Protein AF-A0A151Z048-F1 (afdb_monomer)

Radius of gyration: 27.59 Å; Cα contacts (8 Å, |Δi|>4): 245; chains: 1; bounding box: 56×45×95 Å

Mean predicted aligned error: 12.13 Å

Structure (mmCIF, N/CA/C/O backbone):
data_AF-A0A151Z048-F1
#
_entry.id   AF-A0A151Z048-F1
#
loop_
_atom_site.group_PDB
_atom_site.id
_atom_site.type_symbol
_atom_site.label_atom_id
_atom_site.label_alt_id
_atom_site.label_comp_id
_atom_site.label_asym_id
_atom_site.label_entity_id
_atom_site.label_seq_id
_atom_site.pdbx_PDB_ins_code
_atom_site.Cartn_x
_atom_site.Cartn_y
_atom_site.Cartn_z
_atom_site.occupancy
_atom_site.B_iso_or_equiv
_atom_site.auth_seq_id
_atom_site.auth_comp_id
_atom_site.auth_asym_id
_atom_site.auth_atom_id
_atom_site.pdbx_PDB_model_num
ATOM 1 N N . MET A 1 1 ? 4.323 -23.768 -70.385 1.00 50.50 1 MET A N 1
ATOM 2 C CA . MET A 1 1 ? 5.329 -23.529 -69.324 1.00 50.50 1 MET A CA 1
ATOM 3 C C . MET A 1 1 ? 4.907 -24.297 -68.086 1.00 50.50 1 MET A C 1
ATOM 5 O O . MET A 1 1 ? 3.816 -24.053 -67.580 1.00 50.50 1 MET A O 1
ATOM 9 N N . SER A 1 2 ? 5.707 -25.282 -67.674 1.00 49.75 2 SER A N 1
ATOM 10 C CA . SER A 1 2 ? 5.396 -26.163 -66.543 1.00 49.75 2 SER A CA 1
ATOM 11 C C . SER A 1 2 ? 5.477 -25.404 -65.213 1.00 49.75 2 SER A C 1
ATOM 13 O O . SER A 1 2 ? 6.213 -24.423 -65.089 1.00 49.75 2 SER A O 1
ATOM 15 N N . SER A 1 3 ? 4.735 -25.861 -64.201 1.00 50.25 3 SER A N 1
ATOM 16 C CA . SER A 1 3 ? 4.697 -25.284 -62.844 1.00 50.25 3 SER A CA 1
ATOM 17 C C . SER A 1 3 ? 6.083 -25.117 -62.200 1.00 50.25 3 SER A C 1
ATOM 19 O O . SER A 1 3 ? 6.266 -24.259 -61.341 1.00 50.25 3 SER A O 1
ATOM 21 N N . PHE A 1 4 ? 7.081 -25.865 -62.678 1.00 46.78 4 PHE A N 1
ATOM 22 C CA . PHE A 1 4 ? 8.479 -25.775 -62.260 1.00 46.78 4 PHE A CA 1
ATOM 23 C C . PHE A 1 4 ? 9.154 -24.449 -62.662 1.00 46.78 4 PHE A C 1
ATOM 25 O O . PHE A 1 4 ? 9.897 -23.869 -61.876 1.00 46.78 4 PHE A O 1
ATOM 32 N N . GLN A 1 5 ? 8.840 -23.899 -63.842 1.00 49.88 5 GLN A N 1
ATOM 33 C CA . GLN A 1 5 ? 9.424 -22.630 -64.307 1.00 49.88 5 GLN A CA 1
ATOM 34 C C . GLN A 1 5 ? 8.891 -21.417 -63.526 1.00 49.88 5 GLN A C 1
ATOM 36 O O . GLN A 1 5 ? 9.615 -20.444 -63.330 1.00 49.88 5 GLN A O 1
ATOM 41 N N . LYS A 1 6 ? 7.645 -21.484 -63.033 1.00 46.16 6 LYS A N 1
ATOM 42 C CA . LYS A 1 6 ? 7.047 -20.439 -62.183 1.00 46.16 6 LYS A CA 1
ATOM 43 C C . LYS A 1 6 ? 7.626 -20.450 -60.766 1.00 46.16 6 LYS A C 1
ATOM 45 O O . LYS A 1 6 ? 7.856 -19.384 -60.205 1.00 46.16 6 LYS A O 1
ATOM 50 N N . LEU A 1 7 ? 7.908 -21.636 -60.220 1.00 47.22 7 LEU A N 1
ATOM 51 C CA . LEU A 1 7 ? 8.551 -21.781 -58.912 1.00 47.22 7 LEU A CA 1
ATOM 52 C C . LEU A 1 7 ? 10.007 -21.287 -58.948 1.00 47.22 7 LEU A C 1
ATOM 54 O O . LEU A 1 7 ? 10.421 -20.569 -58.047 1.00 47.22 7 LEU A O 1
ATOM 58 N N . PHE A 1 8 ? 10.745 -21.596 -60.022 1.00 47.12 8 PHE A N 1
ATOM 59 C CA . PHE A 1 8 ? 12.132 -21.156 -60.213 1.00 47.12 8 PHE A CA 1
ATOM 60 C C . PHE A 1 8 ? 12.255 -19.634 -60.406 1.00 47.12 8 PHE A C 1
ATOM 62 O O . PHE A 1 8 ? 13.129 -19.004 -59.821 1.00 47.12 8 PHE A O 1
ATOM 69 N N . ALA A 1 9 ? 11.347 -19.008 -61.164 1.00 49.44 9 ALA A N 1
ATOM 70 C CA . ALA A 1 9 ? 11.327 -17.550 -61.312 1.00 49.44 9 ALA A CA 1
ATOM 71 C C . ALA A 1 9 ? 10.970 -16.827 -59.998 1.00 49.44 9 ALA A C 1
ATOM 73 O O . ALA A 1 9 ? 11.506 -15.755 -59.723 1.00 49.44 9 ALA A O 1
ATOM 74 N N . PHE A 1 10 ? 10.107 -17.422 -59.167 1.00 49.66 10 PHE A N 1
ATOM 75 C CA . PHE A 1 10 ? 9.748 -16.870 -57.860 1.00 49.66 10 PHE A CA 1
ATOM 76 C C . PHE A 1 10 ? 10.884 -17.017 -56.839 1.00 49.66 10 PHE A C 1
ATOM 78 O O . PHE A 1 10 ? 11.170 -16.065 -56.123 1.00 49.66 10 PHE A O 1
ATOM 85 N N . THR A 1 11 ? 11.586 -18.154 -56.795 1.00 48.72 11 THR A N 1
ATOM 86 C CA . THR A 1 11 ? 12.721 -18.353 -55.874 1.00 48.72 11 THR A CA 1
ATOM 87 C C . THR A 1 11 ? 13.953 -17.545 -56.271 1.00 48.72 11 THR A C 1
ATOM 89 O O . THR A 1 11 ? 14.603 -16.973 -55.399 1.00 48.72 11 THR A O 1
ATOM 92 N N . VAL A 1 12 ? 14.246 -17.423 -57.569 1.00 51.66 12 VAL A N 1
ATOM 93 C CA . VAL A 1 12 ? 15.343 -16.573 -58.059 1.00 51.66 12 VAL A CA 1
ATOM 94 C C . VAL A 1 12 ? 14.989 -15.090 -57.904 1.00 51.66 12 VAL A C 1
ATOM 96 O O . VAL A 1 12 ? 15.820 -14.322 -57.432 1.00 51.66 12 VAL A O 1
ATOM 99 N N . GLY A 1 13 ? 13.750 -14.680 -58.200 1.00 49.50 13 GLY A N 1
ATOM 100 C CA . GLY A 1 13 ? 13.287 -13.301 -58.001 1.00 49.50 13 GLY A CA 1
ATOM 101 C C . GLY A 1 13 ? 13.243 -12.880 -56.529 1.00 49.50 13 GLY A C 1
ATOM 102 O O . GLY A 1 13 ? 13.683 -11.782 -56.193 1.00 49.50 13 GLY A O 1
ATOM 103 N N . TRP A 1 14 ? 12.794 -13.770 -55.636 1.00 43.72 14 TRP A N 1
ATOM 104 C CA . TRP A 1 14 ? 12.829 -13.550 -54.188 1.00 43.72 14 TRP A CA 1
ATOM 105 C C . TRP A 1 14 ? 14.265 -13.524 -53.664 1.00 43.72 14 TRP A C 1
ATOM 107 O O . TRP A 1 14 ? 14.597 -12.658 -52.866 1.00 43.72 14 TRP A O 1
ATOM 117 N N . GLY A 1 15 ? 15.141 -14.407 -54.155 1.00 43.62 15 GLY A N 1
ATOM 118 C CA . GLY A 1 15 ? 16.564 -14.417 -53.813 1.00 43.62 15 GLY A CA 1
ATOM 119 C C . GLY A 1 15 ? 17.294 -13.140 -54.239 1.00 43.62 15 GLY A C 1
ATOM 120 O O . GLY A 1 15 ? 18.045 -12.582 -53.447 1.00 43.62 15 GLY A O 1
ATOM 121 N N . VAL A 1 16 ? 17.024 -12.626 -55.443 1.00 54.28 16 VAL A N 1
ATOM 122 C CA . VAL A 1 16 ? 17.613 -11.373 -55.948 1.00 54.28 16 VAL A CA 1
ATOM 123 C C . VAL A 1 16 ? 17.053 -10.156 -55.204 1.00 54.28 16 VAL A C 1
ATOM 125 O O . VAL A 1 16 ? 17.820 -9.267 -54.847 1.00 54.28 16 VAL A O 1
ATOM 128 N N . PHE A 1 17 ? 15.753 -10.124 -54.889 1.00 49.41 17 PHE A N 1
ATOM 129 C CA . PHE A 1 17 ? 15.159 -9.049 -54.085 1.00 49.41 17 PHE A CA 1
ATOM 130 C C . PHE A 1 17 ? 15.689 -9.046 -52.643 1.00 49.41 17 PHE A C 1
ATOM 132 O O . PHE A 1 17 ? 16.018 -7.984 -52.124 1.00 49.41 17 PHE A O 1
ATOM 139 N N . ASN A 1 18 ? 15.855 -10.218 -52.018 1.00 47.78 18 ASN A N 1
ATOM 140 C CA . ASN A 1 18 ? 16.455 -10.332 -50.686 1.00 47.78 18 ASN A CA 1
ATOM 141 C C . ASN A 1 18 ? 17.948 -9.969 -50.700 1.00 47.78 18 ASN A C 1
ATOM 143 O O . ASN A 1 18 ? 18.428 -9.363 -49.751 1.00 47.78 18 ASN A O 1
ATOM 147 N N . TRP A 1 19 ? 18.677 -10.286 -51.776 1.00 49.38 19 TRP A N 1
ATOM 148 C CA . TRP A 1 19 ? 20.088 -9.920 -51.937 1.00 49.38 19 TRP A CA 1
ATOM 149 C C . TRP A 1 19 ? 20.277 -8.410 -52.143 1.00 49.38 19 TRP A C 1
ATOM 151 O O . TRP A 1 19 ? 21.156 -7.815 -51.525 1.00 49.38 19 TRP A O 1
ATOM 161 N N . PHE A 1 20 ? 19.404 -7.762 -52.923 1.00 48.88 20 PHE A N 1
ATOM 162 C CA . PHE A 1 20 ? 19.397 -6.303 -53.069 1.00 48.88 20 PHE A CA 1
ATOM 163 C C . PHE A 1 20 ? 18.905 -5.584 -51.806 1.00 48.88 20 PHE A C 1
ATOM 165 O O . PHE A 1 20 ? 19.488 -4.572 -51.435 1.00 48.88 20 PHE A O 1
ATOM 172 N N . ALA A 1 21 ? 17.882 -6.096 -51.114 1.00 52.41 21 ALA A N 1
ATOM 173 C CA . ALA A 1 21 ? 17.393 -5.511 -49.866 1.00 52.41 21 ALA A CA 1
ATOM 174 C C . ALA A 1 21 ? 18.415 -5.663 -48.729 1.00 52.41 21 ALA A C 1
ATOM 176 O O . ALA A 1 21 ? 18.714 -4.679 -48.061 1.00 52.41 21 ALA A O 1
ATOM 177 N N . ALA A 1 22 ? 19.013 -6.849 -48.557 1.00 51.06 22 ALA A N 1
ATOM 178 C CA . ALA A 1 22 ? 20.075 -7.080 -47.578 1.00 51.06 22 ALA A CA 1
ATOM 179 C C . ALA A 1 22 ? 21.340 -6.276 -47.912 1.00 51.06 22 ALA A C 1
ATOM 181 O O . ALA A 1 22 ? 21.915 -5.657 -47.024 1.00 51.06 22 ALA A O 1
ATOM 182 N N . GLY A 1 23 ? 21.727 -6.207 -49.191 1.00 52.62 23 GLY A N 1
ATOM 183 C CA . GLY A 1 23 ? 22.868 -5.412 -49.644 1.00 52.62 23 GLY A CA 1
ATOM 184 C C . GLY A 1 23 ? 22.663 -3.907 -49.464 1.00 52.62 23 GLY A C 1
ATOM 185 O O . GLY A 1 23 ? 23.582 -3.214 -49.038 1.00 52.62 23 GLY A O 1
ATOM 186 N N . TRP A 1 24 ? 21.459 -3.386 -49.721 1.00 54.50 24 TRP A N 1
ATOM 187 C CA . TRP A 1 24 ? 21.149 -1.968 -49.517 1.00 54.50 24 TRP A CA 1
ATOM 188 C C . TRP A 1 24 ? 21.092 -1.610 -48.024 1.00 54.50 24 TRP A C 1
ATOM 190 O O . TRP A 1 24 ? 21.602 -0.564 -47.630 1.00 54.50 24 TRP A O 1
ATOM 200 N N . MET A 1 25 ? 20.555 -2.495 -47.177 1.00 47.44 25 MET A N 1
ATOM 201 C CA . MET A 1 25 ? 20.505 -2.290 -45.724 1.00 47.44 25 MET A CA 1
ATOM 202 C C . MET A 1 25 ? 21.895 -2.377 -45.077 1.00 47.44 25 MET A C 1
ATOM 204 O O . MET A 1 25 ? 22.231 -1.515 -44.267 1.00 47.44 25 MET A O 1
ATOM 208 N N . ASP A 1 26 ? 22.737 -3.330 -45.491 1.00 52.62 26 ASP A N 1
ATOM 209 C CA . ASP A 1 26 ? 24.137 -3.414 -45.048 1.00 52.62 26 ASP A CA 1
ATOM 210 C C . ASP A 1 26 ? 24.952 -2.200 -45.518 1.00 52.62 26 ASP A C 1
ATOM 212 O O . ASP A 1 26 ? 25.706 -1.625 -44.736 1.00 52.62 26 ASP A O 1
ATOM 216 N N . HIS A 1 27 ? 24.747 -1.736 -46.756 1.00 54.59 27 HIS A N 1
ATOM 217 C CA . HIS A 1 27 ? 25.449 -0.562 -47.282 1.00 54.59 27 HIS A CA 1
ATOM 218 C C . HIS A 1 27 ? 24.985 0.755 -46.632 1.00 54.59 27 HIS A C 1
ATOM 220 O O . HIS A 1 27 ? 25.780 1.681 -46.470 1.00 54.59 27 HIS A O 1
ATOM 226 N N . CYS A 1 28 ? 23.718 0.853 -46.215 1.00 54.06 28 CYS A N 1
ATOM 227 C CA . CYS A 1 28 ? 23.214 1.983 -45.432 1.00 54.06 28 CYS A CA 1
ATOM 228 C C . CYS A 1 28 ? 23.717 1.957 -43.978 1.00 54.06 28 CYS A C 1
ATOM 230 O O . CYS A 1 28 ? 24.069 3.016 -43.460 1.00 54.06 28 CYS A O 1
ATOM 232 N N . CYS A 1 29 ? 23.797 0.783 -43.340 1.00 51.31 29 CYS A N 1
ATOM 233 C CA . CYS A 1 29 ? 24.315 0.640 -41.976 1.00 51.31 29 CYS A CA 1
ATOM 234 C C . CYS A 1 29 ? 25.830 0.866 -41.885 1.00 51.31 29 CYS A C 1
ATOM 236 O O . CYS A 1 29 ? 26.249 1.611 -41.007 1.00 51.31 29 CYS A O 1
ATOM 238 N N . ASP A 1 30 ? 26.653 0.335 -42.794 1.00 58.25 30 ASP A N 1
ATOM 239 C CA . ASP A 1 30 ? 28.105 0.604 -42.779 1.00 58.25 30 ASP A CA 1
ATOM 240 C C . ASP A 1 30 ? 28.415 2.086 -43.043 1.00 58.25 30 ASP A C 1
ATOM 242 O O . ASP A 1 30 ? 29.332 2.655 -42.451 1.00 58.25 30 ASP A O 1
ATOM 246 N N . ARG A 1 31 ? 27.607 2.749 -43.881 1.00 58.41 31 ARG A N 1
ATOM 247 C CA . ARG A 1 31 ? 27.784 4.169 -44.220 1.00 58.41 31 ARG A CA 1
ATOM 248 C C . ARG A 1 31 ? 27.330 5.133 -43.119 1.00 58.41 31 ARG A C 1
ATOM 250 O O . ARG A 1 31 ? 27.812 6.262 -43.093 1.00 58.41 31 ARG A O 1
ATOM 257 N N . PHE A 1 32 ? 26.425 4.711 -42.232 1.00 55.97 32 PHE A N 1
ATOM 258 C CA . PHE A 1 32 ? 25.953 5.520 -41.098 1.00 55.97 32 PHE A CA 1
ATOM 259 C C . PHE A 1 32 ? 26.552 5.110 -39.740 1.00 55.97 32 PHE A C 1
ATOM 261 O O . PHE A 1 32 ? 26.647 5.964 -38.860 1.00 55.97 32 PHE A O 1
ATOM 268 N N . PHE A 1 33 ? 26.953 3.845 -39.555 1.00 54.12 33 PHE A N 1
ATOM 269 C CA . PHE A 1 33 ? 27.282 3.262 -38.245 1.00 54.12 33 PHE A CA 1
ATOM 270 C C . PHE A 1 33 ? 28.629 2.509 -38.156 1.00 54.12 33 PHE A C 1
ATOM 272 O O . PHE A 1 33 ? 28.905 1.897 -37.124 1.00 54.12 33 PHE A O 1
ATOM 279 N N . GLY A 1 34 ? 29.480 2.558 -39.191 1.00 55.47 34 GLY A N 1
ATOM 280 C CA . GLY A 1 34 ? 30.713 1.755 -39.306 1.00 55.47 34 GLY A CA 1
ATOM 281 C C . GLY A 1 34 ? 31.610 1.710 -38.053 1.00 55.47 34 GLY A C 1
ATOM 282 O O . GLY A 1 34 ? 31.844 0.633 -37.512 1.00 55.47 34 GLY A O 1
ATOM 283 N N . GLU A 1 35 ? 32.075 2.857 -37.540 1.00 54.00 35 GLU A N 1
ATOM 284 C CA . GLU A 1 35 ? 32.866 2.932 -36.288 1.00 54.00 35 GLU A CA 1
ATOM 285 C C . GLU A 1 35 ? 32.008 3.067 -35.014 1.00 54.00 35 GLU A C 1
ATOM 287 O O . GLU A 1 35 ? 32.474 2.800 -33.907 1.00 54.00 35 GLU A O 1
ATOM 292 N N . SER A 1 36 ? 30.737 3.456 -35.138 1.00 56.62 36 SER A N 1
ATOM 293 C CA . SER A 1 36 ? 29.830 3.737 -34.014 1.00 56.62 36 SER A CA 1
ATOM 294 C C . SER A 1 36 ? 29.051 2.515 -33.509 1.00 56.62 36 SER A C 1
ATOM 296 O O . SER A 1 36 ? 28.314 2.615 -32.528 1.00 56.62 36 SER A O 1
ATOM 298 N N . ARG A 1 37 ? 29.251 1.338 -34.110 1.00 53.19 37 ARG A N 1
ATOM 299 C CA . ARG A 1 37 ? 28.582 0.077 -33.745 1.00 53.19 37 ARG A CA 1
ATOM 300 C C . ARG A 1 37 ? 28.867 -0.383 -32.305 1.00 53.19 37 ARG A C 1
ATOM 302 O O . ARG A 1 37 ? 27.934 -0.722 -31.582 1.00 53.19 37 ARG A O 1
ATOM 309 N N . TRP A 1 38 ? 30.121 -0.296 -31.853 1.00 53.06 38 TRP A N 1
ATOM 310 C CA . TRP A 1 38 ? 30.520 -0.589 -30.462 1.00 53.06 38 TRP A CA 1
ATOM 311 C C . TRP A 1 38 ? 29.899 0.394 -29.464 1.00 53.06 38 TRP A C 1
ATOM 313 O O . TRP A 1 38 ? 29.415 0.003 -28.403 1.00 53.06 38 TRP A O 1
ATOM 323 N N . ILE A 1 39 ? 29.820 1.669 -29.858 1.00 61.41 39 ILE A N 1
ATOM 324 C CA . ILE A 1 39 ? 29.271 2.748 -29.034 1.00 61.41 39 ILE A CA 1
ATOM 325 C C . ILE A 1 39 ? 27.798 2.465 -28.699 1.00 61.41 39 ILE A C 1
ATOM 327 O O . ILE A 1 39 ? 27.375 2.685 -27.569 1.00 61.41 39 ILE A O 1
ATOM 331 N N . HIS A 1 40 ? 27.005 1.928 -29.631 1.00 64.38 40 HIS A N 1
ATOM 332 C CA . HIS A 1 40 ? 25.588 1.649 -29.378 1.00 64.38 40 HIS A CA 1
ATOM 333 C C . HIS A 1 40 ? 25.346 0.494 -28.398 1.00 64.38 40 HIS A C 1
ATOM 335 O O . HIS A 1 40 ? 24.501 0.626 -27.509 1.00 64.38 40 HIS A O 1
ATOM 341 N N . HIS A 1 41 ? 26.084 -0.611 -28.521 1.00 68.19 41 HIS A N 1
ATOM 342 C CA . HIS A 1 41 ? 25.944 -1.752 -27.617 1.00 68.19 41 HIS A CA 1
ATOM 343 C C . HIS A 1 41 ? 26.382 -1.393 -26.188 1.00 68.19 41 HIS A C 1
ATOM 345 O O . HIS A 1 41 ? 25.634 -1.632 -25.236 1.00 68.19 41 HIS A O 1
ATOM 351 N N . ASP A 1 42 ? 27.522 -0.711 -26.045 1.00 76.62 42 ASP A N 1
ATOM 352 C CA . ASP A 1 42 ? 28.031 -0.259 -24.746 1.00 76.62 42 ASP A CA 1
ATOM 353 C C . ASP A 1 42 ? 27.096 0.770 -24.090 1.00 76.62 42 ASP A C 1
ATOM 355 O O . ASP A 1 42 ? 26.868 0.733 -22.878 1.00 76.62 42 ASP A O 1
ATOM 359 N N . LEU A 1 43 ? 26.469 1.649 -24.883 1.00 79.81 43 LEU A N 1
ATOM 360 C CA . LEU A 1 43 ? 25.463 2.591 -24.386 1.00 79.81 43 LEU A CA 1
ATOM 361 C C . LEU A 1 43 ? 24.182 1.892 -23.914 1.00 79.81 43 LEU A C 1
ATO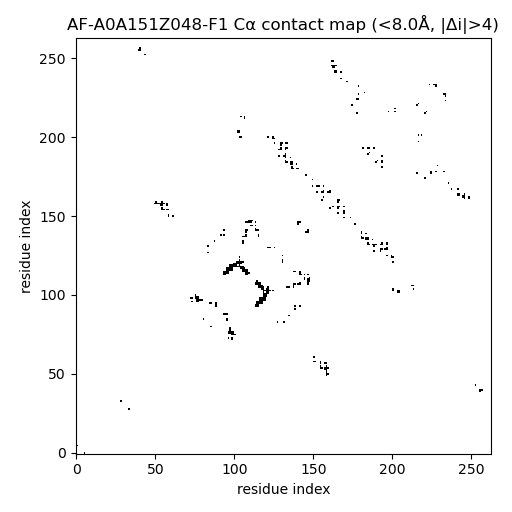M 363 O O . LEU A 1 43 ? 23.671 2.231 -22.845 1.00 79.81 43 LEU A O 1
ATOM 367 N N . VAL A 1 44 ? 23.652 0.922 -24.666 1.00 80.00 44 VAL A N 1
ATOM 368 C CA . VAL A 1 44 ? 22.439 0.181 -24.270 1.00 80.00 44 VAL A CA 1
ATOM 369 C C . VAL A 1 44 ? 22.694 -0.634 -23.002 1.00 80.00 44 VAL A C 1
ATOM 371 O O . VAL A 1 44 ? 21.892 -0.580 -22.062 1.00 80.00 44 VAL A O 1
ATOM 374 N N . GLN A 1 45 ? 23.829 -1.332 -22.933 1.00 79.75 45 GLN A N 1
ATOM 375 C CA . GLN A 1 45 ? 24.244 -2.047 -21.728 1.00 79.75 45 GLN A CA 1
ATOM 376 C C . GLN A 1 45 ? 24.440 -1.091 -20.546 1.00 79.75 45 GLN A C 1
ATOM 378 O O . GLN A 1 45 ? 23.943 -1.359 -19.450 1.00 79.75 45 GLN A O 1
ATOM 383 N N . GLY A 1 46 ? 25.078 0.060 -20.772 1.00 86.69 46 GLY A N 1
ATOM 384 C CA . GLY A 1 46 ? 25.258 1.102 -19.765 1.00 86.69 46 GLY A CA 1
ATOM 385 C C . GLY A 1 46 ? 23.932 1.636 -19.216 1.00 86.69 46 GLY A C 1
ATOM 386 O O . GLY A 1 46 ? 23.758 1.719 -17.998 1.00 86.69 46 GLY A O 1
ATOM 387 N N . ILE A 1 47 ? 22.956 1.925 -20.086 1.00 87.81 47 ILE A N 1
ATOM 388 C CA . ILE A 1 47 ? 21.604 2.350 -19.683 1.00 87.81 47 ILE A CA 1
ATOM 389 C C . ILE A 1 47 ? 20.922 1.254 -18.862 1.00 87.81 47 ILE A C 1
ATOM 391 O O . ILE A 1 47 ? 20.314 1.552 -17.830 1.00 87.81 47 ILE A O 1
ATOM 395 N N . PHE A 1 48 ? 21.024 -0.010 -19.273 1.00 86.56 48 PHE A N 1
ATOM 396 C CA . PHE A 1 48 ? 20.418 -1.123 -18.546 1.00 86.56 48 PHE A CA 1
ATOM 397 C C . PHE A 1 48 ? 21.033 -1.301 -17.149 1.00 86.56 48 PHE A C 1
ATOM 399 O O . PHE A 1 48 ? 20.301 -1.364 -16.159 1.00 86.56 48 PHE A O 1
ATOM 406 N N . ILE A 1 49 ? 22.364 -1.282 -17.037 1.00 89.25 49 ILE A N 1
ATOM 407 C CA . ILE A 1 49 ? 23.075 -1.357 -15.752 1.00 89.25 49 ILE A CA 1
ATOM 408 C C . ILE A 1 49 ? 22.691 -0.174 -14.854 1.00 89.25 49 ILE A C 1
ATOM 410 O O . ILE A 1 49 ? 22.354 -0.372 -13.684 1.00 89.25 49 ILE A O 1
ATOM 414 N N . LEU A 1 50 ? 22.653 1.047 -15.400 1.00 92.31 50 LEU A N 1
ATOM 415 C CA . LEU A 1 50 ? 22.206 2.235 -14.670 1.00 92.31 50 LEU A CA 1
ATOM 416 C C . LEU A 1 50 ? 20.753 2.091 -14.187 1.00 92.31 50 LEU A C 1
ATOM 418 O O . LEU A 1 50 ? 20.444 2.433 -13.045 1.00 92.31 50 LEU A O 1
ATOM 422 N N . SER A 1 51 ? 19.869 1.530 -15.014 1.00 91.81 51 SER A N 1
ATOM 423 C CA . SER A 1 51 ? 18.469 1.248 -14.658 1.00 91.81 51 SER A CA 1
ATOM 424 C C . SER A 1 51 ? 18.372 0.292 -13.470 1.00 91.81 51 SER A C 1
ATOM 426 O O . SER A 1 51 ? 17.622 0.548 -12.524 1.00 91.81 51 SER A O 1
ATOM 428 N N . LEU A 1 52 ? 19.161 -0.789 -13.488 1.00 93.06 52 LEU A N 1
ATOM 429 C CA . LEU A 1 52 ? 19.235 -1.764 -12.399 1.00 93.06 52 LEU A CA 1
ATOM 430 C C . LEU A 1 52 ? 19.825 -1.155 -11.122 1.00 93.06 52 LEU A C 1
ATOM 432 O O . LEU A 1 52 ? 19.338 -1.437 -10.022 1.00 93.06 52 LEU A O 1
ATOM 436 N N . MET A 1 53 ? 20.824 -0.281 -11.248 1.00 95.56 53 MET A N 1
ATOM 437 C CA . MET A 1 53 ? 21.396 0.447 -10.116 1.00 95.56 53 MET A CA 1
ATOM 438 C C . MET A 1 53 ? 20.357 1.382 -9.485 1.00 95.56 53 MET A C 1
ATOM 440 O O . MET A 1 53 ? 20.141 1.332 -8.272 1.00 95.56 53 MET A O 1
ATOM 444 N N . ILE A 1 54 ? 19.644 2.175 -10.295 1.00 94.75 54 ILE A N 1
ATOM 445 C CA . ILE A 1 54 ? 18.560 3.051 -9.826 1.00 94.75 54 ILE A CA 1
ATOM 446 C C . ILE A 1 54 ? 17.454 2.221 -9.168 1.00 94.75 54 ILE A C 1
ATOM 448 O O . ILE A 1 54 ? 17.019 2.558 -8.064 1.00 94.75 54 ILE A O 1
ATOM 452 N N . PHE A 1 55 ? 17.027 1.121 -9.797 1.00 93.81 55 PHE A N 1
ATOM 453 C CA . PHE A 1 55 ? 16.041 0.199 -9.235 1.00 93.81 55 PHE A CA 1
ATOM 454 C C . PHE A 1 55 ? 16.477 -0.308 -7.857 1.00 93.81 55 PHE A C 1
ATOM 456 O O . PHE A 1 55 ? 15.690 -0.270 -6.910 1.00 93.81 55 PHE A O 1
ATOM 463 N N . SER A 1 56 ? 17.734 -0.734 -7.721 1.00 94.19 56 SER A N 1
ATOM 464 C CA . SER A 1 56 ? 18.289 -1.293 -6.484 1.00 94.19 56 SER A CA 1
ATOM 465 C C . SER A 1 56 ? 18.380 -0.248 -5.372 1.00 94.19 56 SER A C 1
ATOM 467 O O . SER A 1 56 ? 17.890 -0.476 -4.263 1.00 94.19 56 SER A O 1
ATOM 469 N N . VAL A 1 57 ? 18.916 0.941 -5.671 1.00 95.69 57 VAL A N 1
ATOM 470 C CA . VAL A 1 57 ? 19.028 2.051 -4.708 1.00 95.69 57 VAL A CA 1
ATOM 471 C C . VAL A 1 57 ? 17.647 2.528 -4.259 1.00 95.69 57 VAL A C 1
ATOM 473 O O . VAL A 1 57 ? 17.409 2.725 -3.061 1.00 95.69 57 VAL A O 1
ATOM 476 N N . ARG A 1 58 ? 16.702 2.686 -5.193 1.00 93.69 58 ARG A N 1
ATOM 477 C CA . ARG A 1 58 ? 15.324 3.094 -4.877 1.00 93.69 58 ARG A CA 1
ATOM 478 C C . ARG A 1 58 ? 14.602 2.029 -4.065 1.00 93.69 58 ARG A C 1
ATOM 480 O O . ARG A 1 58 ? 13.986 2.372 -3.057 1.00 93.69 58 ARG A O 1
ATOM 487 N N . SER A 1 59 ? 14.752 0.762 -4.440 1.00 92.38 59 SER A N 1
ATOM 488 C CA . SER A 1 59 ? 14.223 -0.376 -3.691 1.00 92.38 59 SER A CA 1
ATOM 489 C C . SER A 1 59 ? 14.722 -0.375 -2.253 1.00 92.38 59 SER A C 1
ATOM 491 O O . SER A 1 59 ? 13.903 -0.364 -1.335 1.00 92.38 59 SER A O 1
ATOM 493 N N . ALA A 1 60 ? 16.039 -0.306 -2.045 1.00 94.75 60 ALA A N 1
ATOM 494 C CA . ALA A 1 60 ? 16.637 -0.265 -0.714 1.00 94.75 60 ALA A CA 1
ATOM 495 C C . ALA A 1 60 ? 16.143 0.946 0.090 1.00 94.75 60 ALA A C 1
ATOM 497 O O . ALA A 1 60 ? 15.757 0.808 1.250 1.00 94.75 60 ALA A O 1
ATOM 498 N N . THR A 1 61 ? 16.072 2.122 -0.536 1.00 93.94 61 THR A N 1
ATOM 499 C CA . THR A 1 61 ? 15.595 3.349 0.114 1.00 93.94 61 THR A CA 1
ATOM 500 C C . THR A 1 61 ? 14.146 3.219 0.587 1.00 93.94 61 THR A C 1
ATOM 502 O O . THR A 1 61 ? 13.849 3.583 1.726 1.00 93.94 61 THR A O 1
ATOM 505 N N . ILE A 1 62 ? 13.246 2.682 -0.246 1.00 89.88 62 ILE A N 1
ATOM 506 C CA . ILE A 1 62 ? 11.840 2.454 0.124 1.00 89.88 62 ILE A CA 1
ATOM 507 C C . ILE A 1 62 ? 11.758 1.453 1.282 1.00 89.88 62 ILE A C 1
ATOM 509 O O . ILE A 1 62 ? 11.100 1.738 2.281 1.00 89.88 62 ILE A O 1
ATOM 513 N N . LEU A 1 63 ? 12.470 0.323 1.197 1.00 91.50 63 LEU A N 1
ATOM 514 C CA . LEU A 1 63 ? 12.484 -0.692 2.256 1.00 91.50 63 LEU A CA 1
ATOM 515 C C . LEU A 1 63 ? 12.986 -0.118 3.588 1.00 91.50 63 LEU A C 1
ATOM 517 O O . LEU A 1 63 ? 12.328 -0.273 4.618 1.00 91.50 63 LEU A O 1
ATOM 521 N N . ILE A 1 64 ? 14.123 0.585 3.573 1.00 93.06 64 ILE A N 1
ATOM 522 C CA . ILE A 1 64 ? 14.747 1.156 4.773 1.00 93.06 64 ILE A CA 1
ATOM 523 C C . ILE A 1 64 ? 13.857 2.239 5.383 1.00 93.06 64 ILE A C 1
ATOM 525 O O . ILE A 1 64 ? 13.638 2.227 6.595 1.00 93.06 64 ILE A O 1
ATOM 529 N N . ARG A 1 65 ? 13.325 3.166 4.576 1.00 91.31 65 ARG A N 1
ATOM 530 C CA . ARG A 1 65 ? 12.459 4.248 5.074 1.00 91.31 65 ARG A CA 1
ATOM 531 C C . ARG A 1 65 ? 11.171 3.700 5.678 1.00 91.31 65 ARG A C 1
ATOM 533 O O . ARG A 1 65 ? 10.820 4.089 6.790 1.00 91.31 65 ARG A O 1
ATOM 540 N N . THR A 1 66 ? 10.517 2.762 4.995 1.00 88.12 66 THR A N 1
ATOM 541 C CA . THR A 1 66 ? 9.296 2.119 5.489 1.00 88.12 66 THR A CA 1
ATOM 542 C C . THR A 1 66 ? 9.571 1.339 6.774 1.00 88.12 66 THR A C 1
ATOM 544 O O . THR A 1 66 ? 8.872 1.542 7.764 1.00 88.12 66 THR A O 1
ATOM 547 N N . LYS A 1 67 ? 10.644 0.535 6.823 1.00 90.31 67 LYS A N 1
ATOM 548 C CA . LYS A 1 67 ? 11.031 -0.211 8.032 1.00 90.31 67 LYS A CA 1
ATOM 549 C C . LYS A 1 67 ? 11.347 0.714 9.208 1.00 90.31 67 LYS A C 1
ATOM 551 O O . LYS A 1 67 ? 10.878 0.466 10.312 1.00 90.31 67 LYS A O 1
ATOM 556 N N . ARG A 1 68 ? 12.106 1.794 8.986 1.00 91.75 68 ARG A N 1
ATOM 557 C CA . ARG A 1 68 ? 12.417 2.783 10.033 1.00 91.75 68 ARG A CA 1
ATOM 558 C C . ARG A 1 68 ? 11.151 3.430 10.582 1.00 91.75 68 ARG A C 1
ATOM 560 O O . ARG A 1 68 ? 11.004 3.494 11.797 1.00 91.75 68 ARG A O 1
ATOM 567 N N . LYS A 1 69 ? 10.237 3.857 9.708 1.00 89.44 69 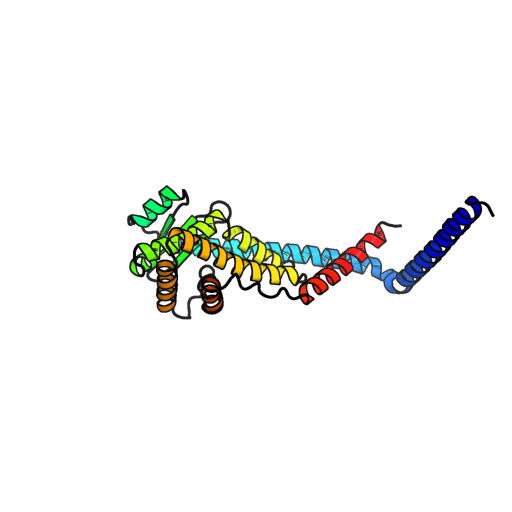LYS A N 1
ATOM 568 C CA . LYS A 1 69 ? 8.983 4.495 10.119 1.00 89.44 69 LYS A CA 1
ATOM 569 C C . LYS A 1 69 ? 8.074 3.542 10.897 1.00 89.44 69 LYS A C 1
ATOM 571 O O . LYS A 1 69 ? 7.559 3.918 11.941 1.00 89.44 69 LYS A O 1
ATOM 576 N N . ILE A 1 70 ? 7.928 2.300 10.436 1.00 89.81 70 ILE A N 1
ATOM 577 C CA . ILE A 1 70 ? 7.154 1.276 11.153 1.00 89.81 70 ILE A CA 1
ATOM 578 C C . ILE A 1 70 ? 7.783 0.996 12.516 1.00 89.81 70 ILE A C 1
ATOM 580 O O . ILE A 1 70 ? 7.085 1.030 13.520 1.00 89.81 70 ILE A O 1
ATOM 584 N N . ASN A 1 71 ? 9.103 0.805 12.580 1.00 91.50 71 ASN A N 1
ATOM 585 C CA . ASN A 1 71 ? 9.791 0.581 13.850 1.00 91.50 71 ASN A CA 1
ATOM 586 C C . ASN A 1 71 ? 9.639 1.769 14.809 1.00 91.50 71 ASN A C 1
ATOM 588 O O . ASN A 1 71 ? 9.564 1.558 16.011 1.00 91.50 71 ASN A O 1
ATOM 592 N N . GLN A 1 72 ? 9.590 3.004 14.303 1.00 92.00 72 GLN A N 1
ATOM 593 C CA . GLN A 1 72 ? 9.302 4.184 15.122 1.00 92.00 72 GLN A CA 1
ATOM 594 C C . GLN A 1 72 ? 7.879 4.156 15.688 1.00 92.00 72 GLN A C 1
ATOM 596 O O . GLN A 1 72 ? 7.711 4.454 16.864 1.00 92.00 72 GLN A O 1
ATOM 601 N N . LEU A 1 73 ? 6.879 3.766 14.892 1.00 91.12 73 LEU A N 1
ATOM 602 C CA . LEU A 1 73 ? 5.492 3.644 15.355 1.00 91.12 73 LEU A CA 1
ATOM 603 C C . LEU A 1 73 ? 5.323 2.495 16.357 1.00 91.12 73 LEU A C 1
ATOM 605 O O . LEU A 1 73 ? 4.667 2.665 17.378 1.00 91.12 73 LEU A O 1
ATOM 609 N N . LEU A 1 74 ? 5.981 1.358 16.121 1.00 91.94 74 LEU A N 1
ATOM 610 C CA . LEU A 1 74 ? 5.928 0.192 17.008 1.00 91.94 74 LEU A CA 1
ATOM 611 C C . LEU A 1 74 ? 6.591 0.424 18.375 1.00 91.94 74 LEU A C 1
ATOM 613 O O . LEU A 1 74 ? 6.318 -0.331 19.300 1.00 91.94 74 LEU A O 1
ATOM 617 N N . LYS A 1 75 ? 7.409 1.473 18.548 1.00 92.69 75 LYS A N 1
ATOM 618 C CA . LYS A 1 75 ? 7.878 1.884 19.888 1.00 92.69 75 LYS A CA 1
ATOM 619 C C . LYS A 1 75 ? 6.729 2.291 20.809 1.00 92.69 75 LYS A C 1
ATOM 621 O O . LYS A 1 75 ? 6.867 2.191 22.020 1.00 92.69 75 LYS A O 1
ATOM 626 N N . TRP A 1 76 ? 5.621 2.737 20.228 1.00 92.88 76 TRP A N 1
ATOM 627 C CA . TRP A 1 76 ? 4.411 3.150 20.928 1.00 92.88 76 TRP A CA 1
ATOM 628 C C . TRP A 1 76 ? 3.329 2.076 20.833 1.00 92.88 76 TRP A C 1
ATOM 630 O O . TRP A 1 76 ? 2.145 2.400 20.840 1.00 92.88 76 TRP A O 1
ATOM 640 N N . GLN A 1 77 ? 3.710 0.803 20.678 1.00 91.81 77 GLN A N 1
ATOM 641 C CA . GLN A 1 77 ? 2.742 -0.288 20.648 1.00 91.81 77 GLN A CA 1
ATOM 642 C C . GLN A 1 77 ? 1.910 -0.271 21.938 1.00 91.81 77 GLN A C 1
ATOM 644 O O . GLN A 1 77 ? 2.445 -0.139 23.038 1.00 91.81 77 GLN A O 1
ATOM 649 N N . SER A 1 78 ? 0.596 -0.373 21.779 1.00 90.00 78 SER A N 1
ATOM 650 C CA . SER A 1 78 ? -0.334 -0.513 22.886 1.00 90.00 78 SER A CA 1
ATOM 651 C C . SER A 1 78 ? -0.612 -1.985 23.155 1.00 90.00 78 SER A C 1
ATOM 653 O O . SER A 1 78 ? -0.811 -2.762 22.219 1.00 90.00 78 SER A O 1
ATOM 655 N N . ASP A 1 79 ? -0.661 -2.340 24.436 1.00 86.81 79 ASP A N 1
ATOM 656 C CA . ASP A 1 79 ? -1.106 -3.653 24.912 1.00 86.81 79 ASP A CA 1
ATOM 657 C C . ASP A 1 79 ? -2.595 -3.644 25.307 1.00 86.81 79 ASP A C 1
ATOM 659 O O . ASP A 1 79 ? -3.104 -4.620 25.857 1.00 86.81 79 ASP A O 1
ATOM 663 N N . ALA A 1 80 ? -3.308 -2.541 25.040 1.00 87.19 80 ALA A N 1
ATOM 664 C CA . ALA A 1 80 ? -4.735 -2.443 25.304 1.00 87.19 80 ALA A CA 1
ATOM 665 C C . ALA A 1 80 ? -5.527 -3.467 24.471 1.00 87.19 80 ALA A C 1
ATOM 667 O O . ALA A 1 80 ? -5.247 -3.714 23.293 1.00 87.19 80 ALA A O 1
ATOM 668 N N . PHE A 1 81 ? -6.529 -4.079 25.105 1.00 87.88 81 PHE A N 1
ATOM 669 C CA . PHE A 1 81 ? -7.369 -5.083 24.470 1.00 87.88 81 PHE A CA 1
ATOM 670 C C . PHE A 1 81 ? -8.536 -4.426 23.734 1.00 87.88 81 PHE A C 1
ATOM 672 O O . PHE A 1 81 ? -9.398 -3.803 24.351 1.00 87.88 81 PHE A O 1
ATOM 679 N N . PHE A 1 82 ? -8.595 -4.637 22.420 1.00 90.31 82 PHE A N 1
ATOM 680 C CA . PHE A 1 82 ? -9.671 -4.142 21.567 1.00 90.31 82 PHE A CA 1
ATOM 681 C C . PHE A 1 82 ? -10.469 -5.323 20.990 1.00 90.31 82 PHE A C 1
ATOM 683 O O . PHE A 1 82 ? -9.936 -6.054 20.143 1.00 90.31 82 PHE A O 1
ATOM 690 N N . PRO A 1 83 ? -11.736 -5.528 21.412 1.00 92.50 83 PRO A N 1
ATOM 691 C CA . PRO A 1 83 ? -12.525 -6.703 21.035 1.00 92.50 83 PRO A CA 1
ATOM 692 C C . PRO A 1 83 ? -12.653 -6.898 19.522 1.00 92.50 83 PRO A C 1
ATOM 694 O O . PRO A 1 83 ? -12.414 -7.999 19.020 1.00 92.50 83 PRO A O 1
ATOM 697 N N . LEU A 1 84 ? -12.951 -5.822 18.785 1.00 92.81 84 LEU A N 1
ATOM 698 C CA . LEU A 1 84 ? -13.139 -5.875 17.334 1.00 92.81 84 LEU A CA 1
ATOM 699 C C . LEU A 1 84 ? -11.847 -6.259 16.599 1.00 92.81 84 LEU A C 1
ATOM 701 O O . LEU A 1 84 ? -11.869 -7.103 15.704 1.00 92.81 84 LEU A O 1
ATOM 705 N N . VAL A 1 85 ? -10.702 -5.699 17.002 1.00 92.50 85 VAL A N 1
ATOM 706 C CA . VAL A 1 85 ? -9.393 -6.039 16.417 1.00 92.50 85 VAL A CA 1
ATOM 707 C C . VAL A 1 85 ? -9.048 -7.500 16.679 1.00 92.50 85 VAL A C 1
ATOM 709 O O . VAL A 1 85 ? -8.630 -8.211 15.766 1.00 92.50 85 VAL A O 1
ATOM 712 N N . HIS A 1 86 ? -9.273 -7.979 17.903 1.00 92.56 86 HIS A N 1
ATOM 713 C CA . HIS A 1 86 ? -9.034 -9.375 18.251 1.00 92.56 86 HIS A CA 1
ATOM 714 C C . HIS A 1 86 ? -9.943 -10.330 17.454 1.00 92.56 86 HIS A C 1
ATOM 716 O O . HIS A 1 86 ? -9.483 -11.350 16.930 1.00 92.56 86 HIS A O 1
ATOM 722 N N . GLN A 1 87 ? -11.224 -9.984 17.295 1.00 94.00 87 GLN A N 1
ATOM 723 C CA . GLN A 1 87 ? -12.168 -10.738 16.467 1.00 94.00 87 GLN A CA 1
ATOM 724 C C . GLN A 1 87 ? -11.722 -10.784 14.998 1.00 94.00 87 GLN A C 1
ATOM 726 O O . GLN A 1 87 ? -11.717 -11.856 14.387 1.00 94.00 87 GLN A O 1
ATOM 731 N N . MET A 1 88 ? -11.304 -9.645 14.441 1.00 93.81 88 MET A N 1
ATOM 732 C CA . MET A 1 88 ? -10.812 -9.535 13.065 1.00 93.81 88 MET A CA 1
ATOM 733 C C . MET A 1 88 ? -9.521 -10.328 12.849 1.00 93.81 88 MET A C 1
ATOM 735 O O . MET A 1 88 ? -9.406 -11.056 11.859 1.00 93.81 88 MET A O 1
ATOM 739 N N . GLN A 1 89 ? -8.580 -10.266 13.792 1.00 94.19 89 GLN A N 1
ATOM 740 C CA . GLN A 1 89 ? -7.350 -11.057 13.759 1.00 94.19 89 GLN A CA 1
ATOM 741 C C . GLN A 1 89 ? -7.656 -12.560 13.733 1.00 94.19 89 GLN A C 1
ATOM 743 O O . GLN A 1 89 ? -7.097 -13.286 12.911 1.00 94.19 89 GLN A O 1
ATOM 748 N N . LYS A 1 90 ? -8.593 -13.029 14.568 1.00 93.94 90 LYS A N 1
ATOM 749 C CA . LYS A 1 90 ? -9.011 -14.439 14.588 1.00 93.94 90 LYS A CA 1
ATOM 750 C C . LYS A 1 90 ? -9.713 -14.854 13.290 1.00 93.94 90 LYS A C 1
ATOM 752 O O . LYS A 1 90 ? -9.422 -15.922 12.761 1.00 93.94 90 LYS A O 1
ATOM 757 N N . LYS A 1 91 ? -10.606 -14.011 12.758 1.00 94.38 91 LYS A N 1
ATOM 758 C CA . LYS A 1 91 ? -11.347 -14.271 11.508 1.00 94.38 91 LYS A CA 1
ATOM 759 C C . LYS A 1 91 ? -10.419 -14.352 10.293 1.00 94.38 91 LYS A C 1
ATOM 761 O O . LYS A 1 91 ? -10.622 -15.180 9.413 1.00 94.38 91 LYS A O 1
ATOM 766 N N . THR A 1 92 ? -9.429 -13.466 10.218 1.00 92.75 92 THR A N 1
ATOM 767 C CA . THR A 1 92 ? -8.607 -13.280 9.011 1.00 92.75 92 THR A CA 1
ATOM 768 C C . THR A 1 92 ? -7.255 -13.980 9.068 1.00 92.75 92 THR A C 1
ATOM 770 O O . THR A 1 92 ? -6.623 -14.142 8.027 1.00 92.75 92 THR A O 1
ATOM 773 N N . SER A 1 93 ? -6.809 -14.399 10.258 1.00 93.88 93 SER A N 1
ATOM 774 C CA . SER A 1 93 ? -5.459 -14.924 10.515 1.00 93.88 93 SER A CA 1
ATOM 775 C C . SER A 1 93 ? -4.324 -13.954 10.138 1.00 93.88 93 SER A C 1
ATOM 777 O O . SER A 1 93 ? -3.174 -14.366 9.986 1.00 93.88 93 SER A O 1
ATOM 779 N N . ILE A 1 94 ? -4.627 -12.659 9.993 1.00 94.00 94 ILE A N 1
ATOM 780 C CA . ILE A 1 94 ? -3.646 -11.595 9.758 1.00 94.00 94 ILE A CA 1
ATOM 781 C C . ILE A 1 94 ? -3.302 -10.953 11.107 1.00 94.00 94 ILE A C 1
ATOM 783 O O . ILE A 1 94 ? -4.222 -10.626 11.854 1.00 94.00 94 ILE A O 1
ATOM 787 N N . PRO A 1 95 ? -2.017 -10.748 11.451 1.00 94.81 95 PRO A N 1
ATOM 788 C CA . PRO A 1 95 ? -1.645 -10.081 12.696 1.00 94.81 95 PRO A CA 1
ATOM 789 C C . PRO A 1 95 ? -2.015 -8.594 12.688 1.00 94.81 95 PRO A C 1
ATOM 791 O O . PRO A 1 95 ? -1.695 -7.883 11.730 1.00 94.81 95 PRO A O 1
ATOM 794 N N . PHE A 1 96 ? -2.594 -8.119 13.790 1.00 94.69 96 PHE A N 1
ATOM 795 C CA . PHE A 1 96 ? -2.856 -6.703 14.029 1.00 94.69 96 PHE A CA 1
ATOM 796 C C . PHE A 1 96 ? -1.899 -6.156 15.088 1.00 94.69 96 PHE A C 1
ATOM 798 O O . PHE A 1 96 ? -1.509 -6.844 16.036 1.00 94.69 96 PHE A O 1
ATOM 805 N N . LYS A 1 97 ? -1.504 -4.898 14.915 1.00 94.88 97 LYS A N 1
ATOM 806 C CA . LYS A 1 97 ? -0.688 -4.141 15.859 1.00 94.88 97 LYS A CA 1
ATOM 807 C C . LYS A 1 97 ? -1.356 -2.807 16.130 1.00 94.88 97 LYS A C 1
ATOM 809 O O . LYS A 1 97 ? -1.629 -2.057 15.197 1.00 94.88 97 LYS A O 1
ATOM 814 N N . VAL A 1 98 ? -1.594 -2.520 17.404 1.00 94.81 98 VAL A N 1
ATOM 815 C CA . VAL A 1 98 ? -2.188 -1.257 17.838 1.00 94.81 98 VAL A CA 1
ATOM 816 C C . VAL A 1 98 ? -1.096 -0.346 18.375 1.00 94.81 98 VAL A C 1
ATOM 818 O O . VAL A 1 98 ? -0.201 -0.813 19.078 1.00 94.81 98 VAL A O 1
ATOM 821 N N . VAL A 1 99 ? -1.140 0.938 18.027 1.00 94.31 99 VAL A N 1
ATOM 822 C CA . VAL A 1 99 ? -0.177 1.942 18.498 1.00 94.31 99 VAL A CA 1
ATOM 823 C C . VAL A 1 99 ? -0.878 3.130 19.145 1.00 94.31 99 VAL A C 1
ATOM 825 O O . VAL A 1 99 ? -1.896 3.612 18.647 1.00 94.31 99 VAL A O 1
ATOM 828 N N . LYS A 1 100 ? -0.291 3.631 20.231 1.00 94.25 100 LYS A N 1
ATOM 829 C CA . LYS A 1 100 ? -0.725 4.834 20.941 1.00 94.25 100 LYS A CA 1
ATOM 830 C C . LYS A 1 100 ? -0.383 6.058 20.103 1.00 94.25 100 LYS A C 1
ATOM 832 O O . LYS A 1 100 ? 0.754 6.531 20.110 1.00 94.25 100 LYS A O 1
ATOM 837 N N . HIS A 1 101 ? -1.342 6.529 19.317 1.00 89.56 101 HIS A N 1
ATOM 838 C CA . HIS A 1 101 ? -1.178 7.719 18.493 1.00 89.56 101 HIS A CA 1
ATOM 839 C C . HIS A 1 101 ? -2.534 8.416 18.300 1.00 89.56 101 HIS A C 1
ATOM 841 O O . HIS A 1 101 ? -3.485 7.741 17.904 1.00 89.56 101 HIS A O 1
ATOM 847 N N . PRO A 1 102 ? -2.628 9.742 18.529 1.00 87.19 102 PRO A N 1
ATOM 848 C CA . PRO A 1 102 ? -3.905 10.463 18.495 1.00 87.19 102 PRO A CA 1
ATOM 849 C C . PRO A 1 102 ? -4.462 10.629 17.077 1.00 87.19 102 PRO A C 1
ATOM 851 O O . PRO A 1 102 ? -5.667 10.673 16.882 1.00 87.19 102 PRO A O 1
ATOM 854 N N . GLN A 1 103 ? -3.598 10.709 16.061 1.00 87.19 103 GLN A N 1
ATOM 855 C CA . GLN A 1 103 ? -4.057 10.787 14.672 1.00 87.19 103 GLN A CA 1
ATOM 856 C C . GLN A 1 103 ? -4.698 9.457 14.230 1.00 87.19 103 GLN A C 1
ATOM 858 O O . GLN A 1 103 ? -4.052 8.411 14.397 1.00 87.19 103 GLN A O 1
ATOM 863 N N . PRO A 1 104 ? -5.894 9.472 13.612 1.00 88.50 104 PRO A N 1
ATOM 864 C CA . PRO A 1 104 ? -6.529 8.270 13.086 1.00 88.50 104 PRO A CA 1
ATOM 865 C C . PRO A 1 104 ? -5.786 7.774 11.842 1.00 88.50 104 PRO A C 1
ATOM 867 O O . PRO A 1 104 ? -5.756 8.430 10.801 1.00 88.50 104 PRO A O 1
ATOM 870 N N . PHE A 1 105 ? -5.159 6.603 11.939 1.00 88.38 105 PHE A N 1
ATOM 871 C CA . PHE A 1 105 ? -4.614 5.902 10.783 1.00 88.38 105 PHE A CA 1
ATOM 872 C C . PHE A 1 105 ? -4.722 4.387 10.958 1.00 88.38 105 PHE A C 1
ATOM 874 O O . PHE A 1 105 ? -4.591 3.840 12.053 1.00 88.38 105 PHE A O 1
ATOM 881 N N . ALA A 1 106 ? -4.924 3.709 9.836 1.00 90.00 106 ALA A N 1
ATOM 882 C CA . ALA A 1 106 ? -4.788 2.273 9.702 1.00 90.00 106 ALA A CA 1
ATOM 883 C C . ALA A 1 106 ? -4.096 2.007 8.365 1.00 90.00 106 ALA A C 1
ATOM 885 O O . ALA A 1 106 ? -4.341 2.735 7.404 1.00 90.00 106 ALA A O 1
ATOM 886 N N . PHE A 1 107 ? -3.180 1.043 8.319 1.00 90.94 107 PHE A N 1
ATOM 887 C CA . PHE A 1 107 ? -2.575 0.621 7.057 1.00 90.94 107 PHE A CA 1
ATOM 888 C C . PHE A 1 107 ? -1.990 -0.793 7.130 1.00 90.94 107 PHE A C 1
ATOM 890 O O . PHE A 1 107 ? -1.395 -1.205 8.134 1.00 90.94 107 PHE A O 1
ATOM 897 N N . ALA A 1 108 ? -2.086 -1.510 6.015 1.00 90.69 108 ALA A N 1
ATOM 898 C CA . ALA A 1 108 ? -1.354 -2.744 5.769 1.00 90.69 108 ALA A CA 1
ATOM 899 C C . ALA A 1 108 ? 0.150 -2.480 5.546 1.00 90.69 108 ALA A C 1
ATOM 901 O O . ALA A 1 108 ? 0.555 -1.646 4.733 1.00 90.69 108 ALA A O 1
ATOM 902 N N . TYR A 1 109 ? 1.009 -3.239 6.227 1.00 91.06 109 TYR A N 1
ATOM 903 C CA . TYR A 1 109 ? 2.462 -3.181 6.077 1.00 91.06 109 TYR A CA 1
ATOM 904 C C . TYR A 1 109 ? 3.098 -4.573 6.044 1.00 91.06 109 TYR A C 1
ATOM 906 O O . TYR A 1 109 ? 2.485 -5.565 6.414 1.00 91.06 109 TYR A O 1
ATOM 914 N N . GLY A 1 110 ? 4.362 -4.646 5.621 1.00 88.06 110 GLY A N 1
ATOM 915 C CA . GLY A 1 110 ? 5.108 -5.902 5.514 1.00 88.06 110 GLY A CA 1
ATOM 916 C C . GLY A 1 110 ? 5.027 -6.518 4.116 1.00 88.06 110 GLY A C 1
ATOM 917 O O . GLY A 1 110 ? 3.972 -6.583 3.497 1.00 88.06 110 GLY A O 1
ATOM 918 N N . TRP A 1 111 ? 6.178 -6.958 3.603 1.00 86.19 111 TRP A N 1
ATOM 919 C CA . TRP A 1 111 ? 6.317 -7.420 2.216 1.00 86.19 111 TRP A CA 1
ATOM 920 C C . TRP A 1 111 ? 5.939 -8.891 2.036 1.00 86.19 111 TRP A C 1
ATOM 922 O O . TRP A 1 111 ? 5.116 -9.227 1.192 1.00 86.19 111 TRP A O 1
ATOM 932 N N . PHE A 1 112 ? 6.530 -9.771 2.845 1.00 88.00 112 PHE A N 1
ATOM 933 C CA . PHE A 1 112 ? 6.312 -11.221 2.753 1.00 88.00 112 PHE A CA 1
ATOM 934 C C . PHE A 1 112 ? 5.305 -11.742 3.778 1.00 88.00 112 PHE A C 1
ATOM 936 O O . PHE A 1 112 ? 4.633 -12.741 3.543 1.00 88.00 112 PHE A O 1
ATOM 943 N N . ARG A 1 113 ? 5.203 -11.057 4.919 1.00 90.69 113 ARG A N 1
ATOM 944 C CA . ARG A 1 113 ? 4.241 -11.338 5.984 1.00 90.69 113 ARG A CA 1
ATOM 945 C C . ARG A 1 113 ? 3.455 -10.059 6.253 1.00 90.69 113 ARG A C 1
ATOM 947 O O . ARG A 1 113 ? 3.915 -9.257 7.065 1.00 90.69 113 ARG A O 1
ATOM 954 N N . PRO A 1 114 ? 2.369 -9.815 5.502 1.00 91.38 114 PRO A N 1
ATOM 955 C CA . PRO A 1 114 ? 1.581 -8.608 5.665 1.00 91.38 114 PRO A CA 1
ATOM 956 C C . PRO A 1 114 ? 0.880 -8.609 7.031 1.00 91.38 114 PRO A C 1
ATOM 958 O O . PRO A 1 114 ? 0.409 -9.645 7.502 1.00 91.38 114 PRO A O 1
ATOM 961 N N . GLN A 1 115 ? 0.852 -7.446 7.665 1.00 94.38 115 GLN A N 1
ATOM 962 C CA . GLN A 1 115 ? 0.281 -7.168 8.980 1.00 94.38 115 GLN A CA 1
ATOM 963 C C . GLN A 1 115 ? -0.462 -5.834 8.913 1.00 94.38 115 GLN A C 1
ATOM 965 O O . GLN A 1 115 ? -0.184 -5.018 8.034 1.00 94.38 115 GLN A O 1
ATOM 970 N N . ILE A 1 116 ? -1.376 -5.596 9.847 1.00 94.81 116 ILE A N 1
ATOM 971 C CA . ILE A 1 116 ? -2.154 -4.355 9.897 1.00 94.81 116 ILE A CA 1
ATOM 972 C C . ILE A 1 116 ? -1.726 -3.557 11.123 1.00 94.81 116 ILE A C 1
ATOM 974 O O . ILE A 1 116 ? -1.698 -4.087 12.234 1.00 94.81 116 ILE A O 1
ATOM 978 N N . LEU A 1 117 ? -1.374 -2.289 10.918 1.00 94.12 117 LEU A N 1
ATOM 979 C CA . LEU A 1 117 ? -1.121 -1.330 11.990 1.00 94.12 117 LEU A CA 1
ATOM 980 C C . LEU A 1 117 ? -2.340 -0.415 12.123 1.00 94.12 117 LEU A C 1
ATOM 982 O O . LEU A 1 117 ? -2.791 0.127 11.117 1.00 94.12 117 LEU A O 1
ATOM 986 N N . VAL A 1 118 ? -2.842 -0.218 13.339 1.00 93.50 118 VAL A N 1
ATOM 987 C CA . VAL A 1 118 ? -3.990 0.655 13.637 1.00 93.50 118 VAL A CA 1
ATOM 988 C C . VAL A 1 118 ? -3.627 1.573 14.802 1.00 93.50 118 VAL A C 1
ATOM 990 O O . VAL A 1 118 ? -3.006 1.120 15.764 1.00 93.50 118 VAL A O 1
ATOM 993 N N . SER A 1 119 ? -3.973 2.856 14.733 1.00 93.38 119 SER A N 1
ATOM 994 C CA . SER A 1 119 ? -3.807 3.767 15.870 1.00 93.38 119 SER A CA 1
ATOM 995 C C . SER A 1 119 ? -4.991 3.712 16.835 1.00 93.38 119 SER A C 1
ATOM 997 O O . SER A 1 119 ? -6.120 3.446 16.429 1.00 93.38 119 SER A O 1
ATOM 999 N N . GLU A 1 120 ? -4.751 4.006 18.112 1.00 92.75 120 GLU A N 1
ATOM 1000 C CA . GLU A 1 120 ? -5.833 4.205 19.091 1.00 92.75 120 GLU A CA 1
ATOM 1001 C C . GLU A 1 120 ? -6.765 5.351 18.675 1.00 92.75 120 GLU A C 1
ATOM 1003 O O . GLU A 1 120 ? -7.979 5.181 18.724 1.00 92.75 120 GLU A O 1
ATOM 1008 N N . GLY A 1 121 ? -6.224 6.444 18.120 1.00 90.69 121 GLY A N 1
ATOM 1009 C CA . GLY A 1 121 ? -7.035 7.542 17.588 1.00 90.69 121 GLY A CA 1
ATOM 1010 C C . GLY A 1 121 ? -8.010 7.112 16.486 1.00 90.69 121 GLY A C 1
ATOM 1011 O O . GLY A 1 121 ? -9.098 7.663 16.382 1.00 90.69 121 GLY A O 1
ATOM 1012 N N . MET A 1 122 ? -7.683 6.080 15.694 1.00 91.56 122 MET A N 1
ATOM 1013 C CA . MET A 1 122 ? -8.627 5.513 14.718 1.00 91.56 122 MET A CA 1
ATOM 1014 C C . MET A 1 122 ? -9.807 4.819 15.409 1.00 91.56 122 MET A C 1
ATOM 1016 O O . MET A 1 122 ? -10.929 4.873 14.914 1.00 91.56 122 MET A O 1
ATOM 1020 N N . MET A 1 123 ? -9.562 4.160 16.542 1.00 91.38 123 MET A N 1
ATOM 1021 C CA . MET A 1 123 ? -10.605 3.466 17.302 1.00 91.38 123 MET A CA 1
ATOM 1022 C C . MET A 1 123 ? -11.480 4.427 18.101 1.00 91.38 123 MET A C 1
ATOM 1024 O O . MET A 1 123 ? -12.654 4.149 18.304 1.00 91.38 123 MET A O 1
ATOM 1028 N N . GLU A 1 124 ? -10.916 5.551 18.536 1.00 91.62 124 GLU A N 1
ATOM 1029 C CA . GLU A 1 124 ? -11.655 6.620 19.209 1.00 91.62 124 GLU A CA 1
ATOM 1030 C C . GLU A 1 124 ? -12.501 7.438 18.221 1.00 91.62 124 GLU A C 1
ATOM 1032 O O . GLU A 1 124 ? -13.598 7.880 18.559 1.00 91.62 124 GLU A O 1
ATOM 1037 N N . ALA A 1 125 ? -12.015 7.624 16.989 1.00 90.75 125 ALA A N 1
ATOM 1038 C CA . ALA A 1 125 ? -12.687 8.424 15.968 1.00 90.75 125 ALA A CA 1
ATOM 1039 C C . ALA A 1 125 ? -13.882 7.725 15.298 1.00 90.75 125 ALA A C 1
ATOM 1041 O O . ALA A 1 125 ? -14.789 8.403 14.806 1.00 90.75 125 ALA A O 1
ATOM 1042 N N . LEU A 1 126 ? -13.867 6.392 15.223 1.00 93.56 126 LEU A N 1
ATOM 1043 C CA . LEU A 1 126 ? -14.822 5.608 14.442 1.00 93.56 126 LEU A CA 1
ATOM 1044 C C . LEU A 1 126 ? -15.718 4.740 15.326 1.00 93.56 126 LEU A C 1
ATOM 1046 O O . LEU A 1 126 ? -15.267 4.115 16.282 1.00 93.56 126 LEU A O 1
ATOM 1050 N N . HIS A 1 127 ? -16.991 4.632 14.951 1.00 94.69 127 HIS A N 1
ATOM 1051 C CA . HIS A 1 127 ? -17.891 3.641 15.540 1.00 94.69 127 HIS A CA 1
ATOM 1052 C C . HIS A 1 127 ? -17.517 2.221 15.095 1.00 94.69 127 HIS A C 1
ATOM 1054 O O . HIS A 1 127 ? -16.804 2.025 14.113 1.00 94.69 127 HIS A O 1
ATOM 1060 N N . GLU A 1 128 ? -18.032 1.202 15.784 1.00 94.62 128 GLU A N 1
ATOM 1061 C CA . GLU A 1 128 ? -17.644 -0.193 15.542 1.00 94.62 128 GLU A CA 1
ATOM 1062 C C . GLU A 1 128 ? -17.865 -0.648 14.085 1.00 94.62 128 GLU A C 1
ATOM 1064 O O . GLU A 1 128 ? -16.987 -1.276 13.494 1.00 94.62 128 GLU A O 1
ATOM 1069 N N . GLU A 1 129 ? -18.993 -0.288 13.463 1.00 95.19 129 GLU A N 1
ATOM 1070 C CA . GLU A 1 129 ? -19.276 -0.634 12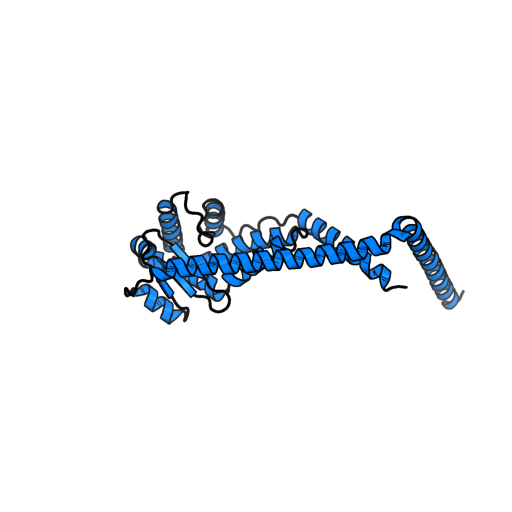.059 1.00 95.19 129 GLU A CA 1
ATOM 1071 C C . GLU A 1 129 ? -18.341 0.077 11.068 1.00 95.19 129 GLU A C 1
ATOM 1073 O O . GLU A 1 129 ? -17.902 -0.517 10.081 1.00 95.19 129 GLU A O 1
ATOM 1078 N N . GLU A 1 130 ? -18.015 1.340 11.346 1.00 95.00 130 GLU A N 1
ATOM 1079 C CA . GLU A 1 130 ? -17.094 2.163 10.556 1.00 95.00 130 GLU A CA 1
ATOM 1080 C C . GLU A 1 130 ? -15.668 1.611 10.649 1.00 95.00 130 GLU A C 1
ATOM 1082 O O . GLU A 1 130 ? -15.011 1.387 9.629 1.00 95.00 130 GLU A O 1
ATOM 1087 N N . LEU A 1 131 ? -15.215 1.314 11.871 1.00 95.38 131 LEU A N 1
ATOM 1088 C CA . LEU A 1 131 ? -13.916 0.707 12.125 1.00 95.38 131 LEU A CA 1
ATOM 1089 C C . LEU A 1 131 ? -13.824 -0.648 11.424 1.00 95.38 131 LEU A C 1
ATOM 1091 O O . LEU A 1 131 ? -12.851 -0.908 10.722 1.00 95.38 131 LEU A O 1
ATOM 1095 N N . LYS A 1 132 ? -14.853 -1.495 11.536 1.00 96.06 132 LYS A N 1
ATOM 1096 C CA . LYS A 1 132 ? -14.898 -2.789 10.848 1.00 96.06 132 LYS A CA 1
ATOM 1097 C C . LYS A 1 132 ? -14.761 -2.639 9.330 1.00 96.06 132 LYS A C 1
ATOM 1099 O O . LYS A 1 132 ? -14.006 -3.403 8.731 1.00 96.06 132 LYS A O 1
ATOM 1104 N N . ALA A 1 133 ? -15.428 -1.657 8.720 1.00 95.00 133 ALA A N 1
ATOM 1105 C CA . ALA A 1 133 ? -15.314 -1.395 7.286 1.00 95.00 133 ALA A CA 1
ATOM 1106 C C . ALA A 1 133 ? -13.881 -1.002 6.879 1.00 95.00 133 ALA A C 1
ATOM 1108 O O . ALA A 1 133 ? -13.353 -1.538 5.903 1.00 95.00 133 ALA A O 1
ATOM 1109 N N . VAL A 1 134 ? -13.224 -0.134 7.657 1.00 94.88 134 VAL A N 1
ATOM 1110 C CA . VAL A 1 134 ? -11.814 0.241 7.442 1.00 94.88 134 VAL A CA 1
ATOM 1111 C C . VAL A 1 134 ? -10.883 -0.959 7.636 1.00 94.88 134 VAL A C 1
ATOM 1113 O O . VAL A 1 134 ? -9.976 -1.175 6.836 1.00 94.88 134 VAL A O 1
ATOM 1116 N N . LEU A 1 135 ? -11.112 -1.797 8.649 1.00 95.25 135 LEU A N 1
ATOM 1117 C CA . LEU A 1 135 ? -10.288 -2.987 8.864 1.00 95.25 135 LEU A CA 1
ATOM 1118 C C . LEU A 1 135 ? -10.472 -4.030 7.751 1.00 95.25 135 LEU A C 1
ATOM 1120 O O . LEU A 1 135 ? -9.485 -4.627 7.335 1.00 95.25 135 LEU A O 1
ATOM 1124 N N . GLU A 1 136 ? -11.686 -4.248 7.232 1.00 95.31 136 GLU A N 1
ATOM 1125 C CA . GLU A 1 136 ? -11.908 -5.126 6.068 1.00 95.31 136 GLU A CA 1
ATOM 1126 C C . GLU A 1 136 ? -11.230 -4.569 4.798 1.00 95.31 136 GLU A C 1
ATOM 1128 O O . GLU A 1 136 ? -10.679 -5.340 4.006 1.00 95.31 136 GLU A O 1
ATOM 1133 N N . HIS A 1 137 ? -11.186 -3.240 4.631 1.00 95.25 137 HI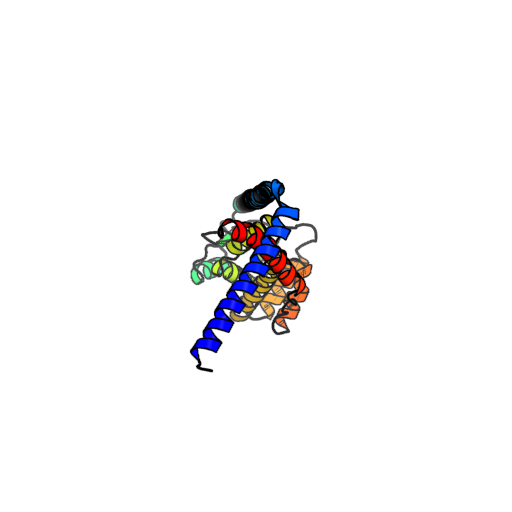S A N 1
ATOM 1134 C CA . HIS A 1 137 ? -10.411 -2.585 3.570 1.00 95.25 137 HIS A CA 1
ATOM 1135 C C . HIS A 1 137 ? -8.906 -2.898 3.701 1.00 95.25 137 HIS A C 1
ATOM 1137 O O . HIS A 1 137 ? -8.281 -3.379 2.754 1.00 95.25 137 HIS A O 1
ATOM 1143 N N . GLU A 1 138 ? -8.320 -2.736 4.890 1.00 94.06 138 GLU A N 1
ATOM 1144 C CA . GLU A 1 138 ? -6.899 -3.048 5.116 1.00 94.06 138 GLU A CA 1
ATOM 1145 C C . GLU A 1 138 ? -6.585 -4.551 5.010 1.00 94.06 138 GLU A C 1
ATOM 1147 O O . GLU A 1 138 ? -5.539 -4.957 4.491 1.00 94.06 138 GLU A O 1
ATOM 1152 N N . VAL A 1 139 ? -7.515 -5.410 5.434 1.00 95.50 139 VAL A N 1
ATOM 1153 C CA . VAL A 1 139 ? -7.427 -6.868 5.263 1.00 95.50 139 VAL A CA 1
ATOM 1154 C C . VAL A 1 139 ? -7.336 -7.241 3.789 1.00 95.50 139 VAL A C 1
ATOM 1156 O O . VAL A 1 139 ? -6.561 -8.140 3.438 1.00 95.50 139 VAL A O 1
ATOM 1159 N N . TYR A 1 140 ? -8.080 -6.559 2.916 1.00 95.00 140 TYR A N 1
ATOM 1160 C CA . TYR A 1 140 ? -7.973 -6.772 1.478 1.00 95.00 140 TYR A CA 1
ATOM 1161 C C . TYR A 1 140 ? -6.552 -6.480 0.975 1.00 95.00 140 TYR A C 1
ATOM 1163 O O . TYR A 1 140 ? -5.974 -7.314 0.273 1.00 95.00 140 TYR A O 1
ATOM 1171 N N . HIS A 1 141 ? -5.933 -5.376 1.408 1.00 93.88 141 HIS A N 1
ATOM 1172 C CA . HIS A 1 141 ? -4.549 -5.054 1.041 1.00 93.88 141 HIS A CA 1
ATOM 1173 C C . HIS A 1 141 ? -3.540 -6.108 1.500 1.00 93.88 141 HIS A C 1
ATOM 1175 O O . HIS A 1 141 ? -2.622 -6.470 0.752 1.00 93.88 141 HIS A O 1
ATOM 1181 N N . CYS A 1 142 ? -3.724 -6.656 2.702 1.00 94.06 142 CYS A N 1
ATOM 1182 C CA . CYS A 1 142 ? -2.903 -7.761 3.186 1.00 94.06 142 CYS A CA 1
ATOM 1183 C C . CYS A 1 142 ? -3.080 -9.027 2.337 1.00 94.06 142 CYS A C 1
ATOM 1185 O O . CYS A 1 142 ? -2.082 -9.619 1.917 1.00 94.06 142 CYS A O 1
ATOM 1187 N N . LYS A 1 143 ? -4.325 -9.427 2.039 1.00 94.25 143 LYS A N 1
ATOM 1188 C CA . LYS A 1 143 ? -4.624 -10.618 1.220 1.00 94.25 143 LYS A CA 1
ATOM 1189 C C . LYS A 1 143 ? -4.053 -10.497 -0.193 1.00 94.25 143 LYS A C 1
ATOM 1191 O O . LYS A 1 143 ? -3.453 -11.446 -0.694 1.00 94.25 143 LYS A O 1
ATOM 1196 N N . GLN A 1 144 ? -4.152 -9.312 -0.793 1.00 92.62 144 GLN A N 1
ATOM 1197 C CA . GLN A 1 144 ? -3.634 -9.044 -2.134 1.00 92.62 144 GLN A CA 1
ATOM 1198 C C . GLN A 1 144 ? -2.122 -8.792 -2.180 1.00 92.62 144 GLN A C 1
ATOM 1200 O O . GLN A 1 144 ? -1.563 -8.697 -3.278 1.00 92.62 144 GLN A O 1
ATOM 1205 N N . ARG A 1 145 ? -1.449 -8.734 -1.020 1.00 91.75 145 ARG A N 1
ATOM 1206 C CA . ARG A 1 145 ? -0.016 -8.414 -0.876 1.00 91.75 145 ARG A CA 1
ATOM 1207 C C . ARG A 1 145 ? 0.353 -7.094 -1.547 1.00 91.75 145 ARG A C 1
ATOM 1209 O O . ARG A 1 145 ? 1.414 -6.957 -2.163 1.00 91.75 145 ARG A O 1
ATOM 1216 N N . ASP A 1 146 ? -0.525 -6.112 -1.407 1.00 89.38 146 ASP A N 1
ATOM 1217 C CA . ASP A 1 146 ? -0.357 -4.806 -2.027 1.00 89.38 146 ASP A CA 1
ATOM 1218 C C . ASP A 1 146 ? 0.922 -4.071 -1.607 1.00 89.38 146 ASP A C 1
ATOM 1220 O O . ASP A 1 146 ? 1.568 -3.509 -2.493 1.00 89.38 146 ASP A O 1
ATOM 1224 N N . PRO A 1 147 ? 1.395 -4.127 -0.342 1.00 87.88 147 PRO A N 1
ATOM 1225 C CA . PRO A 1 147 ? 2.670 -3.509 0.028 1.00 87.88 147 PRO A CA 1
ATOM 1226 C C . PRO A 1 147 ? 3.859 -3.980 -0.827 1.00 87.88 147 PRO A C 1
ATOM 1228 O O . PRO A 1 147 ? 4.729 -3.179 -1.180 1.00 87.88 147 PRO A O 1
ATOM 1231 N N . LEU A 1 148 ? 3.887 -5.264 -1.208 1.00 91.25 148 LEU A N 1
ATOM 1232 C CA . LEU A 1 148 ? 4.931 -5.826 -2.067 1.00 91.25 148 LEU A CA 1
ATOM 1233 C C . LEU A 1 148 ? 4.784 -5.358 -3.518 1.00 91.25 148 LEU A C 1
ATOM 1235 O O . LEU A 1 148 ? 5.769 -4.944 -4.131 1.00 91.25 148 LEU A O 1
ATOM 1239 N N . LYS A 1 149 ? 3.562 -5.388 -4.056 1.00 90.56 149 LYS A N 1
ATOM 1240 C CA . LYS A 1 149 ? 3.278 -4.959 -5.433 1.00 90.56 149 LYS A CA 1
ATOM 1241 C C . LYS A 1 149 ? 3.544 -3.466 -5.628 1.00 90.56 149 LYS A C 1
ATOM 1243 O O . LYS A 1 149 ? 4.183 -3.092 -6.606 1.00 90.56 149 LYS A O 1
ATOM 1248 N N . ILE A 1 150 ? 3.155 -2.628 -4.665 1.00 88.38 150 ILE A N 1
ATOM 1249 C CA . ILE A 1 150 ? 3.429 -1.183 -4.663 1.00 88.38 150 ILE A CA 1
ATOM 1250 C C . ILE A 1 150 ? 4.935 -0.918 -4.597 1.00 88.38 150 ILE A C 1
ATOM 1252 O O . ILE A 1 150 ? 5.437 -0.057 -5.318 1.00 88.38 150 ILE A O 1
ATOM 1256 N N . TRP A 1 151 ? 5.672 -1.646 -3.747 1.00 90.06 151 TRP A N 1
ATOM 1257 C CA . TRP A 1 151 ? 7.132 -1.538 -3.701 1.00 90.06 151 TRP A CA 1
ATOM 1258 C C . TRP A 1 151 ? 7.748 -1.847 -5.068 1.00 90.06 151 TRP A C 1
ATOM 1260 O O . TRP A 1 151 ? 8.518 -1.034 -5.579 1.00 90.06 151 TRP A O 1
ATOM 1270 N N . PHE A 1 152 ? 7.350 -2.958 -5.692 1.00 91.25 152 PHE A N 1
ATOM 1271 C CA . PHE A 1 152 ? 7.854 -3.343 -7.006 1.00 91.25 152 PHE A CA 1
ATOM 1272 C C . PHE A 1 152 ? 7.495 -2.309 -8.079 1.00 91.25 152 PHE A C 1
ATOM 1274 O O . PHE A 1 152 ? 8.380 -1.852 -8.796 1.00 91.25 152 PHE A O 1
ATOM 1281 N N . ALA A 1 153 ? 6.234 -1.874 -8.146 1.00 89.19 153 ALA A N 1
ATOM 1282 C CA . ALA A 1 153 ? 5.767 -0.893 -9.123 1.00 89.19 153 ALA A CA 1
ATOM 1283 C C . ALA A 1 153 ? 6.500 0.454 -8.996 1.00 89.19 153 ALA A C 1
ATOM 1285 O O . ALA A 1 153 ? 6.928 1.024 -10.003 1.00 89.19 153 ALA A O 1
ATOM 1286 N N . LYS A 1 154 ? 6.722 0.939 -7.765 1.00 89.00 154 LYS A N 1
ATOM 1287 C CA . LYS A 1 154 ? 7.466 2.183 -7.503 1.00 89.00 154 LYS A CA 1
ATOM 1288 C C . LYS A 1 154 ? 8.948 2.056 -7.845 1.00 89.00 154 LYS A C 1
ATOM 1290 O O . LYS A 1 154 ? 9.511 2.978 -8.437 1.00 89.00 154 LYS A O 1
ATOM 1295 N N . SER A 1 155 ? 9.578 0.934 -7.500 1.00 90.88 155 SER A N 1
ATOM 1296 C CA . SER A 1 155 ? 10.975 0.670 -7.852 1.00 90.88 155 SER A CA 1
ATOM 1297 C C . SER A 1 155 ? 11.162 0.524 -9.361 1.00 90.88 155 SER A C 1
ATOM 1299 O O . SER A 1 155 ? 12.067 1.140 -9.923 1.00 90.88 155 SER A O 1
ATOM 1301 N N . ALA A 1 156 ? 10.275 -0.217 -10.029 1.00 89.88 156 ALA A N 1
ATOM 1302 C CA . ALA A 1 156 ? 10.289 -0.416 -11.474 1.00 89.88 156 ALA A CA 1
ATOM 1303 C C . ALA A 1 156 ? 10.068 0.905 -12.216 1.00 89.88 156 ALA A C 1
ATOM 1305 O O . ALA A 1 156 ? 10.856 1.246 -13.090 1.00 89.88 156 ALA A O 1
ATOM 1306 N N . SER A 1 157 ? 9.081 1.706 -11.802 1.00 90.50 157 SER A N 1
ATOM 1307 C CA . SER A 1 157 ? 8.827 3.029 -12.393 1.00 90.50 157 SER A CA 1
ATOM 1308 C C . SER A 1 157 ? 10.022 3.977 -12.279 1.00 90.50 157 SER A C 1
ATOM 1310 O O . SER A 1 157 ? 10.164 4.885 -13.094 1.00 90.50 157 SER A O 1
ATOM 1312 N N . ALA A 1 158 ? 10.868 3.800 -11.260 1.00 90.50 158 ALA A N 1
ATOM 1313 C CA . ALA A 1 158 ? 12.066 4.606 -11.081 1.00 90.50 158 ALA A CA 1
ATOM 1314 C C . ALA A 1 158 ? 13.263 4.089 -11.892 1.00 90.50 158 ALA A C 1
ATOM 1316 O O . ALA A 1 158 ? 13.962 4.896 -12.494 1.00 90.50 158 ALA A O 1
ATOM 1317 N N . GLY A 1 159 ? 13.507 2.774 -11.894 1.00 89.31 159 GLY A N 1
ATOM 1318 C CA . GLY A 1 159 ? 14.618 2.172 -12.640 1.00 89.31 159 GLY A CA 1
ATOM 1319 C C . GLY A 1 159 ? 14.405 2.215 -14.151 1.00 89.31 159 GLY A C 1
ATOM 1320 O O . GLY A 1 159 ? 15.314 2.547 -14.900 1.00 89.31 159 GLY A O 1
ATOM 1321 N N . PHE A 1 160 ? 13.175 1.967 -14.591 1.00 90.38 160 PHE A N 1
ATOM 1322 C CA . PHE A 1 160 ? 12.782 1.867 -15.994 1.00 90.38 160 PHE A CA 1
ATOM 1323 C C . PHE A 1 160 ? 12.028 3.119 -16.463 1.00 90.38 160 PHE A C 1
ATOM 1325 O O . PHE A 1 160 ? 10.997 3.043 -17.130 1.00 90.38 160 PHE A O 1
ATOM 1332 N N . PHE A 1 161 ? 12.528 4.297 -16.085 1.00 86.00 161 PHE A N 1
ATOM 1333 C CA . PHE A 1 161 ? 11.864 5.587 -16.310 1.00 86.00 161 PHE A CA 1
ATOM 1334 C C . PHE A 1 161 ? 11.619 5.922 -17.795 1.00 86.00 161 PHE A C 1
ATOM 1336 O O . PHE A 1 161 ? 10.724 6.708 -18.102 1.00 86.00 161 PHE A O 1
ATOM 1343 N N . TYR A 1 162 ? 12.393 5.326 -18.707 1.00 85.06 162 TYR A N 1
ATOM 1344 C CA . TYR A 1 162 ? 12.266 5.471 -20.162 1.00 85.06 162 TYR A CA 1
ATOM 1345 C C . TYR A 1 162 ? 11.139 4.622 -20.765 1.00 85.06 162 TYR A C 1
ATOM 1347 O O . TYR A 1 162 ? 10.797 4.813 -21.927 1.00 85.06 162 TYR A O 1
ATOM 1355 N N . PHE A 1 163 ? 10.514 3.729 -19.990 1.00 87.75 163 PHE A N 1
ATOM 1356 C CA . PHE A 1 163 ? 9.276 3.060 -20.376 1.00 87.75 163 PHE A CA 1
ATOM 1357 C C . PHE A 1 163 ? 8.074 3.791 -19.752 1.00 87.75 163 PHE A C 1
ATOM 1359 O O . PHE A 1 163 ? 7.669 3.467 -18.629 1.00 87.75 163 PHE A O 1
ATOM 1366 N N . PRO A 1 164 ? 7.457 4.765 -20.454 1.00 84.62 164 PRO A N 1
ATOM 1367 C CA . PRO A 1 164 ? 6.350 5.554 -19.903 1.00 84.62 164 PRO A CA 1
ATOM 1368 C C . PRO A 1 164 ? 5.161 4.682 -19.481 1.00 84.62 164 PRO A C 1
ATOM 1370 O O . PRO A 1 164 ? 4.488 4.998 -18.498 1.00 84.62 164 PRO A O 1
ATOM 1373 N N . LEU A 1 165 ? 4.959 3.546 -20.158 1.00 85.81 165 LEU A N 1
ATOM 1374 C CA . LEU A 1 165 ? 3.918 2.576 -19.839 1.00 85.81 165 LEU A CA 1
ATOM 1375 C C . LEU A 1 165 ? 4.006 2.048 -18.398 1.00 85.81 165 LEU A C 1
ATOM 1377 O O . LEU A 1 165 ? 2.972 1.908 -17.754 1.00 85.81 165 LEU A O 1
ATOM 1381 N N . ILE A 1 166 ? 5.210 1.845 -17.849 1.00 86.00 166 ILE A N 1
ATOM 1382 C CA . ILE A 1 166 ? 5.386 1.357 -16.468 1.00 86.00 166 ILE A CA 1
ATOM 1383 C C . ILE A 1 166 ? 4.855 2.385 -15.465 1.00 86.00 166 ILE A C 1
ATOM 1385 O O . ILE A 1 166 ? 4.147 2.031 -14.522 1.00 86.00 166 ILE A O 1
ATOM 1389 N N . ARG A 1 167 ? 5.136 3.674 -15.689 1.00 85.12 167 ARG A N 1
ATOM 1390 C CA . ARG A 1 167 ? 4.644 4.754 -14.823 1.00 85.12 167 ARG A CA 1
ATOM 1391 C C . ARG A 1 167 ? 3.124 4.892 -14.911 1.00 85.12 167 ARG A C 1
ATOM 1393 O O . ARG A 1 167 ? 2.476 5.129 -13.892 1.00 85.12 167 ARG A O 1
ATOM 1400 N N . THR A 1 168 ? 2.563 4.751 -16.108 1.00 84.81 168 THR A N 1
ATOM 1401 C CA . THR A 1 168 ? 1.112 4.810 -16.323 1.00 84.81 168 THR A CA 1
ATOM 1402 C C . THR A 1 168 ? 0.408 3.622 -15.678 1.00 84.81 168 THR A C 1
ATOM 1404 O O . THR A 1 168 ? -0.558 3.827 -14.944 1.00 84.81 168 THR A O 1
ATOM 1407 N N . TRP A 1 169 ? 0.946 2.411 -15.828 1.00 83.94 169 TRP A N 1
ATOM 1408 C CA . TRP A 1 169 ? 0.446 1.222 -15.141 1.00 83.94 169 TRP A CA 1
ATOM 1409 C C . TRP A 1 169 ? 0.563 1.328 -13.626 1.00 83.94 169 TRP A C 1
ATOM 1411 O O . TRP A 1 169 ? -0.388 0.986 -12.938 1.00 83.94 169 TRP A O 1
ATOM 1421 N N . SER A 1 170 ? 1.664 1.862 -13.090 1.00 84.50 170 SER A N 1
ATOM 1422 C CA . SER A 1 170 ? 1.793 2.067 -11.642 1.00 84.50 170 SER A CA 1
ATOM 1423 C C . SER A 1 170 ? 0.698 2.987 -11.095 1.00 84.50 170 SER A C 1
ATOM 1425 O O . SER A 1 170 ? 0.159 2.706 -10.031 1.00 84.50 170 SER A O 1
ATOM 1427 N N . LYS A 1 171 ? 0.339 4.060 -11.814 1.00 82.38 171 LYS A N 1
ATOM 1428 C CA . LYS A 1 171 ? -0.749 4.968 -11.406 1.00 82.38 171 LYS A CA 1
ATOM 1429 C C . LYS A 1 171 ? -2.129 4.323 -11.522 1.00 82.38 171 LYS A C 1
ATOM 1431 O O . LYS A 1 171 ? -2.969 4.527 -10.655 1.00 82.38 171 LYS A O 1
ATOM 1436 N N . GLN A 1 172 ? -2.369 3.579 -12.603 1.00 82.50 172 GLN A N 1
ATOM 1437 C CA . GLN A 1 172 ? -3.622 2.841 -12.791 1.00 82.50 172 GLN A CA 1
ATOM 1438 C C . GLN A 1 172 ? -3.796 1.784 -11.701 1.00 82.50 172 GLN A C 1
ATOM 1440 O O . GLN A 1 172 ? -4.856 1.706 -11.089 1.00 82.50 172 GLN A O 1
ATOM 1445 N N . TYR A 1 173 ? -2.722 1.053 -11.400 1.00 85.19 173 TYR A N 1
ATOM 1446 C CA . TYR A 1 173 ? -2.685 0.066 -10.334 1.00 85.19 173 TYR A CA 1
ATOM 1447 C C . TYR A 1 173 ? -3.041 0.674 -8.975 1.00 85.19 173 TYR A C 1
ATOM 1449 O O . TYR A 1 173 ? -3.861 0.101 -8.263 1.00 85.19 173 TYR A O 1
ATOM 1457 N N . ASP A 1 174 ? -2.469 1.835 -8.628 1.00 83.50 174 ASP A N 1
ATOM 1458 C CA . ASP A 1 174 ? -2.769 2.510 -7.361 1.00 83.50 174 ASP A CA 1
ATOM 1459 C C . ASP A 1 174 ? -4.279 2.787 -7.223 1.00 83.50 174 ASP A C 1
ATOM 1461 O O . ASP A 1 174 ? -4.859 2.452 -6.194 1.00 83.50 174 ASP A O 1
ATOM 1465 N N . LEU A 1 175 ? -4.944 3.294 -8.269 1.00 83.75 175 LEU A N 1
ATOM 1466 C CA . LEU A 1 175 ? -6.391 3.550 -8.246 1.00 83.75 175 LEU A CA 1
ATOM 1467 C C . LEU A 1 175 ? -7.229 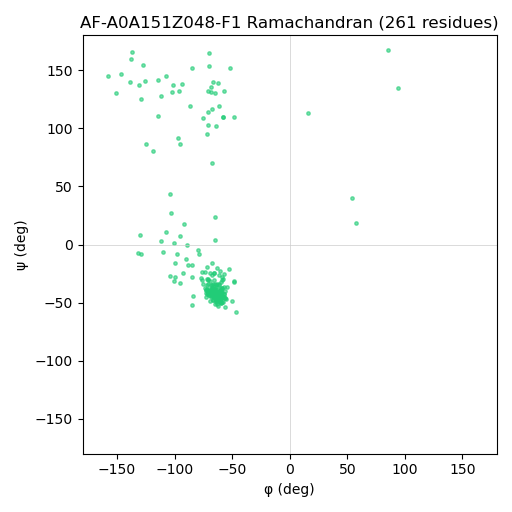2.261 -8.217 1.00 83.75 175 LEU A C 1
ATOM 1469 O O . LEU A 1 175 ? -8.160 2.134 -7.421 1.00 83.75 175 LEU A O 1
ATOM 1473 N N . GLU A 1 176 ? -6.927 1.302 -9.093 1.00 84.56 176 GLU A N 1
ATOM 1474 C CA . GLU A 1 176 ? -7.681 0.047 -9.193 1.00 84.56 176 GLU A CA 1
ATOM 1475 C C . GLU A 1 176 ? -7.635 -0.750 -7.890 1.00 84.56 176 GLU A C 1
ATOM 1477 O O . GLU A 1 176 ? -8.643 -1.335 -7.483 1.00 84.56 176 GLU A O 1
ATOM 1482 N N . LYS A 1 177 ? -6.478 -0.729 -7.222 1.00 87.44 177 LYS A N 1
ATOM 1483 C CA . LYS A 1 177 ? -6.264 -1.333 -5.912 1.00 87.44 177 LYS A CA 1
ATOM 1484 C C . LYS A 1 177 ? -7.192 -0.735 -4.853 1.00 87.44 177 LYS A C 1
ATOM 1486 O O . LYS A 1 177 ? -7.854 -1.498 -4.153 1.00 87.44 177 LYS A O 1
ATOM 1491 N N . GLU A 1 178 ? -7.250 0.594 -4.741 1.00 88.69 178 GLU A N 1
ATOM 1492 C CA . GLU A 1 178 ? -8.130 1.293 -3.787 1.00 88.69 178 GLU A CA 1
ATOM 1493 C C . GLU A 1 178 ? -9.605 0.972 -4.067 1.00 88.69 178 GLU A C 1
ATOM 1495 O O . GLU A 1 178 ? -10.329 0.538 -3.175 1.00 88.69 178 GLU A O 1
ATOM 1500 N N . LEU A 1 179 ? -10.032 1.058 -5.333 1.00 88.56 179 LEU A N 1
ATOM 1501 C CA . LEU A 1 179 ? -11.409 0.743 -5.724 1.00 88.56 179 LEU A CA 1
ATOM 1502 C C . LEU A 1 179 ? -11.782 -0.724 -5.459 1.00 88.56 179 LEU A C 1
ATOM 1504 O O . LEU A 1 179 ? -12.938 -1.036 -5.174 1.00 88.56 179 LEU A O 1
ATOM 1508 N N . ALA A 1 180 ? -10.836 -1.655 -5.601 1.00 90.06 180 ALA A N 1
ATOM 1509 C CA . ALA A 1 180 ? -11.080 -3.064 -5.316 1.00 90.06 180 ALA A CA 1
ATOM 1510 C C . ALA A 1 180 ? -11.181 -3.342 -3.808 1.00 90.06 180 ALA A C 1
ATOM 1512 O O . ALA A 1 180 ? -12.054 -4.110 -3.401 1.00 90.06 180 ALA A O 1
ATOM 1513 N N . ALA A 1 181 ? -10.346 -2.687 -2.998 1.00 90.19 181 ALA A N 1
ATOM 1514 C CA . ALA A 1 181 ? -10.423 -2.748 -1.540 1.00 90.19 181 ALA A CA 1
ATOM 1515 C C . ALA A 1 181 ? -11.737 -2.155 -1.020 1.00 90.19 181 ALA A C 1
ATOM 1517 O O . ALA A 1 181 ? -12.415 -2.761 -0.192 1.00 90.19 181 ALA A O 1
ATOM 1518 N N . ASP A 1 182 ? -12.161 -1.034 -1.598 1.00 91.69 182 ASP A N 1
ATOM 1519 C CA . ASP A 1 182 ? -13.447 -0.408 -1.318 1.00 91.69 182 ASP A CA 1
ATOM 1520 C C . ASP A 1 182 ? -14.624 -1.324 -1.628 1.00 91.69 182 ASP A C 1
ATOM 1522 O O . ASP A 1 182 ? -15.477 -1.551 -0.773 1.00 91.69 182 ASP A O 1
ATOM 1526 N N . ARG A 1 183 ? -14.655 -1.923 -2.825 1.00 91.56 183 ARG A N 1
ATOM 1527 C CA . ARG A 1 183 ? -15.696 -2.899 -3.179 1.00 91.56 183 ARG A CA 1
ATOM 1528 C C . ARG A 1 183 ? -15.715 -4.088 -2.223 1.00 91.56 183 ARG A C 1
ATOM 1530 O O . ARG A 1 183 ? -16.795 -4.578 -1.898 1.00 91.56 183 ARG A O 1
ATOM 1537 N N . HIS A 1 184 ? -14.547 -4.549 -1.772 1.00 93.69 184 HIS A N 1
ATOM 1538 C CA . HIS A 1 184 ? -14.464 -5.623 -0.789 1.00 93.69 184 HIS A CA 1
ATOM 1539 C C . HIS A 1 184 ? -15.095 -5.211 0.544 1.00 93.69 184 HIS A C 1
ATOM 1541 O O . HIS A 1 184 ? -15.979 -5.912 1.034 1.00 93.69 184 HIS A O 1
ATOM 1547 N N . ALA A 1 185 ? -14.701 -4.059 1.089 1.00 93.50 185 ALA A N 1
ATOM 1548 C CA . ALA A 1 185 ? -15.240 -3.535 2.340 1.00 93.50 185 ALA A CA 1
ATOM 1549 C C . ALA A 1 185 ? -16.753 -3.267 2.253 1.00 93.50 185 ALA A C 1
ATOM 1551 O O . ALA A 1 185 ? -17.499 -3.674 3.143 1.00 93.50 185 ALA A O 1
ATOM 1552 N N . ILE A 1 186 ? -17.232 -2.693 1.142 1.00 93.00 186 ILE A N 1
ATOM 1553 C CA . ILE A 1 186 ? -18.667 -2.497 0.871 1.00 93.00 186 ILE A CA 1
ATOM 1554 C C . ILE A 1 186 ? -19.405 -3.840 0.854 1.00 93.00 186 ILE A C 1
ATOM 1556 O O . ILE A 1 186 ? -20.488 -3.949 1.422 1.00 93.00 186 ILE A O 1
ATOM 1560 N N . GLY A 1 187 ? -18.823 -4.877 0.248 1.00 94.06 187 GLY A N 1
ATOM 1561 C CA . GLY A 1 187 ? -19.409 -6.217 0.239 1.00 94.06 187 GLY A CA 1
ATOM 1562 C C . GLY A 1 187 ? -19.486 -6.880 1.621 1.00 94.06 187 GLY A C 1
ATOM 1563 O O . GLY A 1 187 ? -20.330 -7.747 1.818 1.00 94.06 187 GLY A O 1
ATOM 1564 N N . GLN A 1 188 ? -18.629 -6.491 2.573 1.00 94.25 188 GLN A N 1
ATOM 1565 C CA . GLN A 1 188 ? -18.606 -7.051 3.934 1.00 94.25 188 GLN A CA 1
ATOM 1566 C C . GLN A 1 188 ? -19.413 -6.234 4.955 1.00 94.25 188 GLN A C 1
ATOM 1568 O O . GLN A 1 188 ? -19.949 -6.806 5.906 1.00 94.25 188 GLN A O 1
ATOM 1573 N N . CYS A 1 189 ? -19.466 -4.909 4.801 1.00 94.00 189 CYS A N 1
ATOM 1574 C CA . CYS A 1 189 ? -20.001 -3.988 5.812 1.00 94.00 189 CYS A CA 1
ATOM 1575 C C . CYS A 1 189 ? -21.050 -3.007 5.268 1.00 94.00 189 CYS A C 1
ATOM 1577 O O . CYS A 1 189 ? -21.690 -2.307 6.043 1.00 94.00 189 CYS A O 1
ATOM 1579 N N . GLY A 1 190 ? -21.258 -2.959 3.953 1.00 92.25 190 GLY A N 1
ATOM 1580 C CA . GLY A 1 190 ? -22.130 -1.987 3.300 1.00 92.25 190 GLY A CA 1
ATOM 1581 C C . GLY A 1 190 ? -21.433 -0.661 2.985 1.00 92.25 190 GLY A C 1
ATOM 1582 O O . GLY A 1 190 ? -20.334 -0.365 3.450 1.00 92.25 190 GLY A O 1
ATOM 1583 N N . LEU A 1 191 ? -22.092 0.156 2.158 1.00 91.00 191 LEU A N 1
ATOM 1584 C CA . LEU A 1 191 ? -21.545 1.430 1.681 1.00 91.00 191 LEU A CA 1
ATOM 1585 C C . LEU A 1 191 ? -21.495 2.506 2.771 1.00 91.00 191 LEU A C 1
ATOM 1587 O O . LEU A 1 191 ? -20.510 3.232 2.869 1.00 91.00 191 LEU A O 1
ATOM 1591 N N . LYS A 1 192 ? -22.554 2.612 3.586 1.00 92.25 192 LYS A N 1
ATOM 1592 C CA . LYS A 1 192 ? -22.697 3.695 4.571 1.00 92.25 192 LYS A CA 1
ATOM 1593 C C . LYS A 1 192 ? -21.563 3.708 5.610 1.00 92.25 192 LYS A C 1
ATOM 1595 O O . LYS A 1 192 ? -20.983 4.780 5.776 1.00 92.25 192 LYS A O 1
ATOM 1600 N N . PRO A 1 193 ? -21.190 2.578 6.252 1.00 93.75 193 PRO A N 1
ATOM 1601 C CA . PRO A 1 193 ? -20.123 2.597 7.253 1.00 93.75 193 PRO A CA 1
ATOM 1602 C C . PRO A 1 193 ? -18.765 2.969 6.658 1.00 93.75 193 PRO A C 1
ATOM 1604 O O . PRO A 1 193 ? -18.037 3.757 7.252 1.00 93.75 193 PRO A O 1
ATOM 1607 N N . LEU A 1 194 ? -18.444 2.475 5.454 1.00 91.88 194 LEU A N 1
ATOM 1608 C CA . LEU A 1 194 ? -17.196 2.838 4.780 1.00 91.88 194 LEU A CA 1
ATOM 1609 C C . LEU A 1 194 ? -17.170 4.330 4.426 1.00 91.88 194 LEU A C 1
ATOM 1611 O O . LEU A 1 194 ? -16.217 5.019 4.768 1.00 91.88 194 LEU A O 1
ATOM 1615 N N . ALA A 1 195 ? -18.216 4.840 3.772 1.00 90.38 195 ALA A N 1
ATOM 1616 C CA . ALA A 1 195 ? -18.277 6.241 3.359 1.00 90.38 195 ALA A CA 1
ATOM 1617 C C . ALA A 1 195 ? -18.201 7.200 4.560 1.00 90.38 195 ALA A C 1
ATOM 1619 O O . ALA A 1 195 ? -17.471 8.189 4.509 1.00 90.38 195 ALA A O 1
ATOM 1620 N N . SER A 1 196 ? -18.902 6.881 5.654 1.00 91.44 196 SER A N 1
ATOM 1621 C CA . SER A 1 196 ? -18.848 7.682 6.879 1.00 91.44 196 SER A CA 1
ATOM 1622 C C . SER A 1 196 ? -17.465 7.638 7.532 1.00 91.44 196 SER A C 1
ATOM 1624 O O . SER A 1 196 ? -16.951 8.688 7.918 1.00 91.44 196 SER A O 1
ATOM 1626 N N . ALA A 1 197 ? -16.819 6.467 7.575 1.00 91.75 197 ALA A N 1
ATOM 1627 C CA . ALA A 1 197 ? -15.458 6.335 8.086 1.00 91.75 197 ALA A CA 1
ATOM 1628 C C . ALA A 1 197 ? -14.451 7.172 7.281 1.00 91.75 197 ALA A C 1
ATO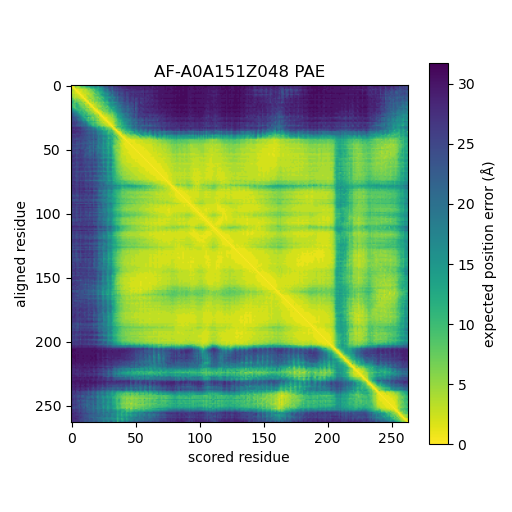M 1630 O O . ALA A 1 197 ? -13.649 7.903 7.863 1.00 91.75 197 ALA A O 1
ATOM 1631 N N . LEU A 1 198 ? -14.512 7.102 5.943 1.00 88.44 198 LEU A N 1
ATOM 1632 C CA . LEU A 1 198 ? -13.641 7.878 5.054 1.00 88.44 198 LEU A CA 1
ATOM 1633 C C . LEU A 1 198 ? -13.788 9.388 5.296 1.00 88.44 198 LEU A C 1
ATOM 1635 O O . LEU A 1 198 ? -12.779 10.092 5.352 1.00 88.44 198 LEU A O 1
ATOM 1639 N N . LEU A 1 199 ? -15.024 9.871 5.472 1.00 87.56 199 LEU A N 1
ATOM 1640 C CA . LEU A 1 199 ? -15.305 11.282 5.738 1.00 87.56 199 LEU A CA 1
ATOM 1641 C C . LEU A 1 199 ? -14.713 11.735 7.082 1.00 87.56 199 LEU A C 1
ATOM 1643 O O . LEU A 1 199 ? -13.985 12.724 7.125 1.00 87.56 199 LEU A O 1
ATOM 1647 N N . LYS A 1 200 ? -14.936 10.966 8.156 1.00 89.00 200 LYS A N 1
ATOM 1648 C CA . LYS A 1 200 ? -14.395 11.273 9.492 1.00 89.00 200 LYS A CA 1
ATOM 1649 C C . LYS A 1 200 ? -12.867 11.299 9.515 1.00 89.00 200 LYS A C 1
ATOM 1651 O O . LYS A 1 200 ? -12.268 12.182 10.125 1.00 89.00 200 LYS A O 1
ATOM 1656 N N . ILE A 1 201 ? -12.224 10.347 8.831 1.00 86.31 201 ILE A N 1
ATOM 1657 C CA . ILE A 1 201 ? -10.758 10.296 8.737 1.00 86.31 201 ILE A CA 1
ATOM 1658 C C . ILE A 1 201 ? -10.228 11.545 8.030 1.00 86.31 201 ILE A C 1
ATOM 1660 O O . ILE A 1 201 ? -9.230 12.111 8.481 1.00 86.31 201 ILE A O 1
ATOM 1664 N N . LEU A 1 202 ? -10.881 11.997 6.954 1.00 81.31 202 LEU A N 1
ATOM 1665 C CA . LEU A 1 202 ? -10.479 13.214 6.249 1.00 81.31 202 LEU A CA 1
ATOM 1666 C C . LEU A 1 202 ? -10.605 14.472 7.101 1.00 81.31 202 LEU A C 1
ATOM 1668 O O . LEU A 1 202 ? -9.680 15.277 7.124 1.00 81.31 202 LEU A O 1
ATOM 1672 N N . GLU A 1 203 ? -11.725 14.641 7.800 1.00 82.12 203 GLU A N 1
ATOM 1673 C CA . GLU A 1 203 ? -11.958 15.815 8.649 1.00 82.12 203 GLU A CA 1
ATOM 1674 C C . GLU A 1 203 ? -10.897 15.941 9.752 1.00 82.12 203 GLU A C 1
ATOM 1676 O O . GLU A 1 203 ? -10.502 17.045 10.123 1.00 82.12 203 GLU A O 1
ATOM 1681 N N . GLN A 1 204 ? -10.386 14.808 10.238 1.00 75.56 204 GLN A N 1
ATOM 1682 C CA . GLN A 1 204 ? -9.370 14.755 11.291 1.00 75.56 204 GLN A CA 1
ATOM 1683 C C . GLN A 1 204 ? -7.926 14.764 10.766 1.00 75.56 204 GLN A C 1
ATOM 1685 O O . GLN A 1 204 ? -6.984 14.951 11.541 1.00 75.56 204 GLN A O 1
ATOM 1690 N N . SER A 1 205 ? -7.712 14.571 9.461 1.00 64.94 205 SER A N 1
ATOM 1691 C CA . SER A 1 205 ? -6.379 14.609 8.859 1.00 64.94 205 SER A CA 1
ATOM 1692 C C . SER A 1 205 ? -6.078 15.993 8.277 1.00 64.94 205 SER A C 1
ATOM 1694 O O . SER A 1 205 ? -6.244 16.258 7.092 1.00 64.94 205 SER A O 1
ATOM 1696 N N . SER A 1 206 ? -5.571 16.892 9.128 1.00 49.09 206 SER A N 1
ATOM 1697 C CA . SER A 1 206 ? -5.072 18.211 8.713 1.00 49.09 206 SER A CA 1
ATOM 1698 C C . SER A 1 206 ? -4.045 18.114 7.561 1.00 49.09 206 SER A C 1
ATOM 1700 O O . SER A 1 206 ?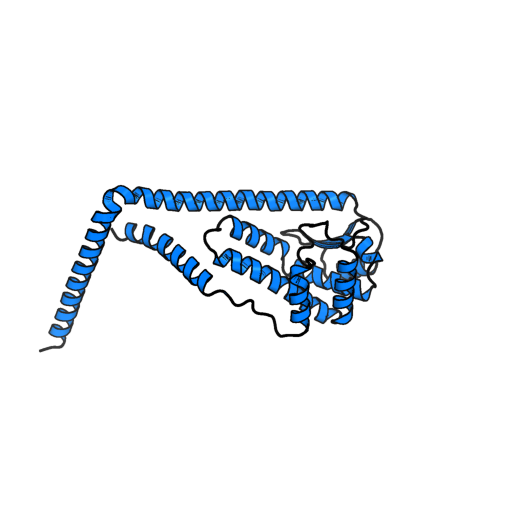 -3.278 17.143 7.514 1.00 49.09 206 SER A O 1
ATOM 1702 N N . PRO A 1 207 ? -3.910 19.136 6.683 1.00 44.62 207 PRO A N 1
ATOM 1703 C CA . PRO A 1 207 ? -3.195 19.050 5.394 1.00 44.62 207 PRO A CA 1
ATOM 1704 C C . PRO A 1 207 ? -1.673 18.787 5.442 1.00 44.62 207 PRO A C 1
ATOM 1706 O O . PRO A 1 207 ? -1.012 18.821 4.407 1.00 44.62 207 PRO A O 1
ATOM 1709 N N . VAL A 1 208 ? -1.076 18.563 6.618 1.00 36.81 208 VAL A N 1
ATOM 1710 C CA . VAL A 1 208 ? 0.379 18.683 6.848 1.00 36.81 208 VAL A CA 1
ATOM 1711 C C . VAL A 1 208 ? 1.082 17.346 7.133 1.00 36.81 208 VAL A C 1
ATOM 1713 O O . VAL A 1 208 ? 2.296 17.303 7.312 1.00 36.81 208 VAL A O 1
ATOM 1716 N N . SER A 1 209 ? 0.393 16.204 7.103 1.00 36.12 209 SER A N 1
ATOM 1717 C CA . SER A 1 209 ? 1.045 14.908 7.353 1.00 36.12 209 SER A CA 1
ATOM 1718 C C . SER A 1 209 ? 0.943 13.966 6.156 1.00 36.12 209 SER A C 1
ATOM 1720 O O . SER A 1 209 ? 0.160 13.022 6.116 1.00 36.12 209 SER A O 1
ATOM 1722 N N . SER A 1 210 ? 1.824 14.178 5.174 1.00 34.91 210 SER A N 1
ATOM 1723 C CA . SER A 1 210 ? 2.124 13.214 4.109 1.00 34.91 210 SER A CA 1
ATOM 1724 C C . SER A 1 210 ? 2.833 11.978 4.683 1.00 34.91 210 SER A C 1
ATOM 1726 O O . SER A 1 210 ? 4.034 11.734 4.496 1.00 34.91 210 SER A O 1
ATOM 1728 N N . ILE A 1 211 ? 2.082 11.175 5.433 1.00 40.19 211 ILE A N 1
ATOM 1729 C CA . ILE A 1 211 ? 2.465 9.831 5.824 1.00 40.19 211 ILE A CA 1
ATOM 1730 C C . ILE A 1 211 ? 2.477 9.011 4.533 1.00 40.19 211 ILE A C 1
ATOM 1732 O O . ILE A 1 211 ? 1.455 8.807 3.902 1.00 40.19 211 ILE A O 1
ATOM 1736 N N . HIS A 1 212 ? 3.639 8.497 4.130 1.00 36.00 212 HIS A N 1
ATOM 1737 C CA . HIS A 1 212 ? 3.802 7.604 2.969 1.00 36.00 212 HIS A CA 1
ATOM 1738 C C . HIS A 1 212 ? 3.089 6.226 3.103 1.00 36.00 212 HIS A C 1
ATOM 1740 O O . HIS A 1 212 ? 3.480 5.258 2.457 1.00 36.00 212 HIS A O 1
ATOM 1746 N N . GLY A 1 213 ? 2.053 6.150 3.939 1.00 38.16 213 GLY A N 1
ATOM 1747 C CA . GLY A 1 213 ? 1.105 5.050 4.118 1.00 38.16 213 GLY A CA 1
ATOM 1748 C C . GLY A 1 213 ? -0.363 5.512 4.111 1.00 38.16 213 GLY A C 1
ATOM 1749 O O . GLY A 1 213 ? -1.236 4.667 4.029 1.00 38.16 213 GLY A O 1
ATOM 1750 N N . SER A 1 214 ? -0.648 6.825 4.104 1.00 42.84 214 SER A N 1
ATOM 1751 C CA . SER A 1 214 ? -1.993 7.395 3.908 1.00 42.84 214 SER A CA 1
ATOM 1752 C C . SER A 1 214 ? -2.292 7.704 2.437 1.00 42.84 214 SER A C 1
ATOM 1754 O O . SER A 1 214 ? -3.204 8.466 2.133 1.00 42.84 214 SER A O 1
ATOM 1756 N N . ALA A 1 215 ? -1.528 7.123 1.501 1.00 40.44 215 ALA A N 1
ATOM 1757 C CA . ALA A 1 215 ? -1.712 7.354 0.067 1.00 40.44 215 ALA A CA 1
ATOM 1758 C C . ALA A 1 215 ? -3.131 6.997 -0.418 1.00 40.44 215 ALA A C 1
ATOM 1760 O O . ALA A 1 215 ? -3.591 7.609 -1.376 1.00 40.44 215 ALA A O 1
ATOM 1761 N N . GLY A 1 216 ? -3.835 6.093 0.278 1.00 41.84 216 GLY A N 1
ATOM 1762 C CA . GLY A 1 216 ? -5.244 5.792 0.007 1.00 41.84 216 GLY A CA 1
ATOM 1763 C C . GLY A 1 216 ? -6.211 6.926 0.374 1.00 41.84 216 GLY A C 1
ATOM 1764 O O . GLY A 1 216 ? -7.265 7.052 -0.236 1.00 41.84 216 GLY A O 1
ATOM 1765 N N . PHE A 1 217 ? -5.846 7.813 1.303 1.00 46.06 217 PHE A N 1
ATOM 1766 C CA . PHE A 1 217 ? -6.716 8.866 1.851 1.00 46.06 217 PHE A CA 1
ATOM 1767 C C . PHE A 1 217 ? -6.355 10.281 1.376 1.00 46.06 217 PHE A C 1
ATOM 1769 O O . PHE A 1 217 ? -6.853 11.264 1.914 1.00 46.06 217 PHE A O 1
ATOM 1776 N N . SER A 1 218 ? -5.478 10.427 0.378 1.00 47.03 218 SER A N 1
ATOM 1777 C CA . SER A 1 218 ? -5.195 11.747 -0.193 1.00 47.03 218 SER A CA 1
ATOM 1778 C C . SER A 1 218 ? -6.447 12.308 -0.877 1.00 47.03 218 SER A C 1
ATOM 1780 O O . SER A 1 218 ? -7.051 11.638 -1.715 1.00 47.03 218 SER A O 1
ATOM 1782 N N . SER A 1 219 ? -6.795 13.558 -0.554 1.00 46.06 219 SER A N 1
ATOM 1783 C CA . SER A 1 219 ? -7.941 14.293 -1.116 1.00 46.06 219 SER A CA 1
ATOM 1784 C C . SER A 1 219 ? -8.019 14.235 -2.646 1.00 46.06 219 SER A C 1
ATOM 1786 O O . SER A 1 219 ? -9.109 14.156 -3.197 1.00 46.06 219 SER A O 1
ATOM 1788 N N . ALA A 1 220 ? -6.872 14.169 -3.333 1.00 48.09 220 ALA A N 1
ATOM 1789 C CA . ALA A 1 220 ? -6.783 14.095 -4.792 1.00 48.09 220 ALA A CA 1
ATOM 1790 C C . ALA A 1 220 ? -7.417 12.835 -5.417 1.00 48.09 220 ALA A C 1
ATOM 1792 O O . ALA A 1 220 ? -7.710 12.833 -6.611 1.00 48.09 220 ALA A O 1
ATOM 1793 N N . TRP A 1 221 ? -7.613 11.763 -4.644 1.00 58.88 221 TRP A N 1
ATOM 1794 C CA . TRP A 1 221 ? -8.182 10.501 -5.133 1.00 58.88 221 TRP A CA 1
ATOM 1795 C C . TRP A 1 221 ? -9.582 10.226 -4.589 1.00 58.88 221 TRP A C 1
ATOM 1797 O O . TRP A 1 221 ? -10.219 9.265 -5.022 1.00 58.88 221 TRP A O 1
ATOM 1807 N N . MET A 1 222 ? -10.079 11.051 -3.661 1.00 64.62 222 MET A N 1
ATOM 1808 C CA . MET A 1 222 ? -11.360 10.783 -3.020 1.00 64.62 222 MET A CA 1
ATOM 1809 C C . MET A 1 222 ? -12.537 10.980 -3.976 1.00 64.62 222 MET A C 1
ATOM 1811 O O . MET A 1 222 ? -13.400 10.108 -4.016 1.00 64.62 222 MET A O 1
ATOM 1815 N N . ASP A 1 223 ? -12.537 12.027 -4.803 1.00 63.34 223 ASP A N 1
ATOM 1816 C CA . ASP A 1 223 ? -13.603 12.250 -5.794 1.00 63.34 223 ASP A CA 1
ATOM 1817 C C . ASP A 1 223 ? -13.766 11.038 -6.722 1.00 63.34 223 ASP A C 1
ATOM 1819 O O . ASP A 1 223 ? -14.875 10.592 -7.001 1.00 63.34 223 ASP A O 1
ATOM 1823 N N . VAL A 1 224 ? -12.646 10.426 -7.121 1.00 64.56 224 VAL A N 1
ATOM 1824 C CA . VAL A 1 224 ? -12.632 9.234 -7.981 1.00 64.56 224 VAL A CA 1
ATOM 1825 C C . VAL A 1 224 ? -13.133 7.988 -7.244 1.00 64.56 224 VAL A C 1
ATOM 1827 O O . VAL A 1 224 ? -13.775 7.134 -7.855 1.00 64.56 224 VAL A O 1
ATOM 1830 N N . ARG A 1 225 ? -12.862 7.863 -5.938 1.00 75.31 225 ARG A N 1
ATOM 1831 C CA . ARG A 1 225 ? -13.379 6.765 -5.102 1.00 75.31 225 ARG A CA 1
ATOM 1832 C C . ARG A 1 225 ? -14.881 6.913 -4.855 1.00 75.31 225 ARG A C 1
ATOM 1834 O O . ARG A 1 225 ? -15.603 5.932 -5.009 1.00 75.31 225 ARG A O 1
ATOM 1841 N N . ILE A 1 226 ? -15.353 8.133 -4.583 1.00 71.88 226 ILE A N 1
ATOM 1842 C CA . ILE A 1 226 ? -16.780 8.460 -4.441 1.00 71.88 226 ILE A CA 1
ATOM 1843 C C . ILE A 1 226 ? -17.524 8.180 -5.752 1.00 71.88 226 ILE A C 1
ATOM 1845 O O . ILE A 1 226 ? -18.524 7.460 -5.752 1.00 71.88 226 ILE A O 1
ATOM 1849 N N . ASP A 1 227 ? -16.995 8.644 -6.887 1.00 68.56 227 ASP A N 1
ATOM 1850 C CA . ASP A 1 227 ? -17.536 8.311 -8.210 1.00 68.56 227 ASP A CA 1
ATOM 1851 C C . ASP A 1 227 ? -17.477 6.803 -8.492 1.00 68.56 227 ASP A C 1
ATOM 1853 O O . ASP A 1 227 ? -18.383 6.248 -9.115 1.00 68.56 227 ASP A O 1
ATOM 1857 N N . GLY A 1 228 ? -16.437 6.120 -8.010 1.00 63.25 228 GLY A N 1
ATOM 1858 C CA . GLY A 1 228 ? -16.281 4.670 -8.089 1.00 63.25 228 GLY A CA 1
ATOM 1859 C C . GLY A 1 228 ? -17.318 3.882 -7.283 1.00 63.25 228 GLY A C 1
ATOM 1860 O O . GLY A 1 228 ? -17.613 2.743 -7.650 1.00 63.25 228 GLY A O 1
ATOM 1861 N N . PHE A 1 229 ? -17.911 4.471 -6.238 1.00 66.06 229 PHE A N 1
ATOM 1862 C CA . PHE A 1 229 ? -19.080 3.903 -5.555 1.00 66.06 229 PHE A CA 1
ATOM 1863 C C . PHE A 1 229 ? -20.343 4.006 -6.417 1.00 66.06 229 PHE A C 1
ATOM 1865 O O . PHE A 1 229 ? -21.189 3.114 -6.379 1.00 66.06 229 PHE A O 1
ATOM 1872 N N . MET A 1 230 ? -20.465 5.088 -7.194 1.00 62.50 230 MET A N 1
ATOM 1873 C CA . MET A 1 230 ? -21.678 5.448 -7.937 1.00 62.50 230 MET A CA 1
ATOM 1874 C C . MET A 1 230 ? -21.703 4.924 -9.381 1.00 62.50 230 MET A C 1
ATOM 1876 O O . MET A 1 230 ? -22.778 4.754 -9.958 1.00 62.50 230 MET A O 1
ATOM 1880 N N . LYS A 1 231 ? -20.543 4.661 -9.994 1.00 53.97 231 LYS A N 1
ATOM 1881 C CA . LYS A 1 231 ? -20.412 4.212 -11.391 1.00 53.97 231 LYS A CA 1
ATOM 1882 C C . LYS A 1 231 ? -19.565 2.944 -11.510 1.00 53.97 231 LYS A C 1
ATOM 1884 O O . LYS A 1 231 ? -18.660 2.688 -10.722 1.00 53.97 231 LYS A O 1
ATOM 1889 N N . LYS A 1 232 ? -19.799 2.168 -12.579 1.00 49.50 232 LYS A N 1
ATOM 1890 C CA . LYS A 1 232 ? -18.867 1.121 -13.035 1.00 49.50 232 LYS A CA 1
ATOM 1891 C C . LYS A 1 232 ? -17.514 1.781 -13.333 1.00 49.50 232 LYS A C 1
ATOM 1893 O O . LYS A 1 232 ? -17.428 2.554 -14.280 1.00 49.50 232 LYS A O 1
ATOM 1898 N N . THR A 1 233 ? -16.528 1.492 -12.481 1.00 46.97 233 THR A N 1
ATOM 1899 C CA . THR A 1 233 ? -15.081 1.779 -12.569 1.00 46.97 233 THR A CA 1
ATOM 1900 C C . THR A 1 233 ? -14.663 2.837 -13.600 1.00 46.97 233 THR A C 1
ATOM 1902 O O . THR A 1 233 ? -14.702 2.546 -14.800 1.00 46.97 233 THR A O 1
ATOM 1905 N N . PRO A 1 234 ? -14.154 4.012 -13.185 1.00 49.91 234 PRO A N 1
ATOM 1906 C CA . PRO A 1 234 ? -13.499 4.912 -14.122 1.00 49.91 234 PRO A CA 1
ATOM 1907 C C . PRO A 1 234 ? -12.236 4.229 -14.663 1.00 49.91 234 PRO A C 1
ATOM 1909 O O . PRO A 1 234 ? -11.205 4.163 -14.000 1.00 49.91 234 PRO A O 1
ATOM 1912 N N . VAL A 1 235 ? -12.310 3.697 -15.884 1.00 51.75 235 VAL A N 1
ATOM 1913 C CA . VAL A 1 235 ? -11.118 3.283 -16.625 1.00 51.75 235 VAL A CA 1
ATOM 1914 C C . VAL A 1 235 ? -10.421 4.572 -17.032 1.00 51.75 235 VAL A C 1
ATOM 1916 O O . VAL A 1 235 ? -10.866 5.267 -17.949 1.00 51.75 235 VAL A O 1
ATOM 1919 N N . MET A 1 236 ? -9.351 4.934 -16.323 1.00 54.31 236 MET A N 1
ATOM 1920 C CA . MET A 1 236 ? -8.517 6.066 -16.714 1.00 54.31 236 MET A CA 1
ATOM 1921 C C . MET A 1 236 ? -8.006 5.774 -18.129 1.00 54.31 236 MET A C 1
ATOM 1923 O O . MET A 1 236 ? -7.250 4.818 -18.313 1.00 54.31 236 MET A O 1
ATOM 1927 N N . LYS A 1 237 ? -8.499 6.530 -19.128 1.00 55.28 237 LYS A N 1
ATOM 1928 C CA . LYS A 1 237 ? -8.267 6.267 -20.559 1.00 55.28 237 LYS A CA 1
ATOM 1929 C C . LYS A 1 237 ? -6.780 6.039 -20.790 1.00 55.28 237 LYS A C 1
ATOM 1931 O O . LYS A 1 237 ? -5.979 6.966 -20.686 1.00 55.28 237 LYS A O 1
ATOM 1936 N N . GLN A 1 238 ? -6.429 4.792 -21.087 1.00 59.88 238 GLN A N 1
ATOM 1937 C CA . GLN A 1 238 ? -5.051 4.398 -21.308 1.00 59.88 238 GLN A CA 1
ATOM 1938 C C . GLN A 1 238 ? -4.526 5.187 -22.506 1.00 59.88 238 GLN A C 1
ATOM 1940 O O . GLN A 1 238 ? -5.104 5.160 -23.598 1.00 59.88 238 GLN A O 1
ATOM 1945 N N . GLN A 1 239 ? -3.490 5.990 -22.282 1.00 70.19 239 GLN A N 1
ATOM 1946 C CA . GLN A 1 239 ? -3.056 6.950 -23.281 1.00 70.19 239 GLN A CA 1
ATOM 1947 C C . GLN A 1 239 ? -2.317 6.179 -24.379 1.00 70.19 239 GLN A C 1
ATOM 1949 O O . GLN A 1 239 ? -1.213 5.694 -24.152 1.00 70.19 239 GLN A O 1
ATOM 1954 N N . LYS A 1 240 ? -2.918 6.057 -25.576 1.00 77.06 240 LYS A N 1
ATOM 1955 C CA . LYS A 1 240 ? -2.314 5.361 -26.737 1.00 77.06 240 LYS A CA 1
ATOM 1956 C C . LYS A 1 240 ? -0.863 5.798 -26.989 1.00 77.06 240 LYS A C 1
ATOM 1958 O O . LYS A 1 240 ? -0.037 4.994 -27.400 1.00 77.06 240 LYS A O 1
ATOM 1963 N N . ARG A 1 241 ? -0.547 7.060 -26.672 1.00 80.75 241 ARG A N 1
ATOM 1964 C CA . ARG A 1 241 ? 0.806 7.631 -26.682 1.00 80.75 241 ARG A CA 1
ATOM 1965 C C . ARG A 1 241 ? 1.822 6.779 -25.916 1.00 80.75 241 ARG A C 1
ATOM 1967 O O . ARG A 1 241 ? 2.890 6.516 -26.450 1.00 80.75 241 ARG A O 1
ATOM 1974 N N . ASP A 1 242 ? 1.511 6.354 -24.696 1.00 81.94 242 ASP A N 1
ATOM 1975 C CA . ASP A 1 242 ? 2.477 5.661 -23.839 1.00 81.94 242 ASP A CA 1
ATOM 1976 C C . ASP A 1 242 ? 2.795 4.259 -24.386 1.00 81.94 242 ASP A C 1
ATOM 1978 O O . ASP A 1 242 ? 3.937 3.818 -24.300 1.00 81.94 242 ASP A O 1
ATOM 1982 N N . TYR A 1 243 ? 1.827 3.610 -25.046 1.00 82.75 243 TYR A N 1
ATOM 1983 C CA . TYR A 1 243 ? 2.056 2.374 -25.800 1.00 82.75 243 TYR A CA 1
ATOM 1984 C C . TYR A 1 243 ? 2.989 2.587 -26.990 1.00 82.75 243 TYR A C 1
ATOM 1986 O O . TYR A 1 243 ? 3.950 1.838 -27.138 1.00 82.75 243 TYR A O 1
ATOM 1994 N N . TYR A 1 244 ? 2.743 3.607 -27.820 1.00 84.25 244 TYR A N 1
ATOM 1995 C CA . TYR A 1 244 ? 3.607 3.889 -28.971 1.00 84.25 244 TYR A CA 1
ATOM 1996 C C . TYR A 1 244 ? 5.024 4.287 -28.551 1.00 84.25 244 TYR A C 1
ATOM 1998 O O . TYR A 1 244 ? 5.982 3.853 -29.180 1.00 84.25 244 TYR A O 1
ATOM 2006 N N . LEU A 1 245 ? 5.176 5.055 -27.467 1.00 83.38 245 LEU A N 1
ATOM 2007 C CA . LEU A 1 245 ? 6.490 5.408 -26.925 1.00 83.38 245 LEU A CA 1
ATOM 2008 C C . LEU A 1 245 ? 7.224 4.183 -26.369 1.00 83.38 245 LEU A C 1
ATOM 2010 O O . LEU A 1 245 ? 8.408 4.011 -26.634 1.00 83.38 245 LEU A O 1
ATOM 2014 N N . THR A 1 246 ? 6.535 3.301 -25.642 1.00 85.00 246 THR A N 1
ATOM 2015 C CA . THR A 1 246 ? 7.138 2.043 -25.183 1.00 85.00 246 THR A CA 1
ATOM 2016 C C . THR A 1 246 ? 7.500 1.129 -26.351 1.00 85.00 246 THR A C 1
ATOM 2018 O O . THR A 1 246 ? 8.581 0.549 -26.332 1.00 85.00 246 THR A O 1
ATOM 2021 N N . LEU A 1 247 ? 6.662 1.043 -27.389 1.00 85.19 247 LEU A N 1
ATOM 2022 C CA . LEU A 1 247 ? 6.971 0.290 -28.604 1.00 85.19 247 LEU A CA 1
ATOM 2023 C C . LEU A 1 247 ? 8.200 0.864 -29.319 1.00 85.19 247 LEU A C 1
ATOM 2025 O O . LEU A 1 247 ? 9.093 0.104 -29.667 1.00 85.19 247 LEU A O 1
ATOM 2029 N N . LEU A 1 248 ? 8.283 2.189 -29.476 1.00 85.31 248 LEU A N 1
ATOM 2030 C CA . LEU A 1 248 ? 9.443 2.869 -30.058 1.00 85.31 248 LEU A CA 1
ATOM 2031 C C . LEU A 1 248 ? 10.730 2.520 -29.298 1.00 85.31 248 LEU A C 1
ATOM 2033 O O . LEU A 1 248 ? 11.730 2.166 -29.913 1.00 85.31 248 LEU A O 1
ATOM 2037 N N . VAL A 1 249 ? 10.692 2.565 -27.963 1.00 83.69 249 VAL A N 1
ATOM 2038 C CA . VAL A 1 249 ? 11.835 2.196 -27.116 1.00 83.69 249 VAL A CA 1
ATOM 2039 C C . VAL A 1 249 ? 12.202 0.721 -27.290 1.00 83.69 249 VAL A C 1
ATOM 2041 O O . VAL A 1 249 ? 13.376 0.413 -27.453 1.00 83.69 249 VAL A O 1
ATOM 2044 N N . LEU A 1 250 ? 11.227 -0.195 -27.308 1.00 83.00 250 LEU A N 1
ATOM 2045 C CA . LEU A 1 250 ? 11.488 -1.620 -27.546 1.00 83.00 250 LEU A CA 1
ATOM 2046 C C . LEU A 1 250 ? 12.102 -1.866 -28.928 1.00 83.00 250 LEU A C 1
ATOM 2048 O O . LEU A 1 250 ? 13.029 -2.661 -29.045 1.00 83.00 250 LEU A O 1
ATOM 2052 N N . VAL A 1 251 ? 11.627 -1.169 -29.959 1.00 81.19 251 VAL A N 1
ATOM 2053 C CA . VAL A 1 251 ? 12.168 -1.246 -31.322 1.00 81.19 251 VAL A CA 1
ATOM 2054 C C . VAL A 1 251 ? 13.618 -0.751 -31.353 1.00 81.19 251 VAL A C 1
ATOM 2056 O O . VAL A 1 251 ? 14.480 -1.457 -31.864 1.00 81.19 251 VAL A O 1
ATOM 2059 N N . ILE A 1 252 ? 13.924 0.389 -30.724 1.00 77.56 252 ILE A N 1
ATOM 2060 C CA . ILE A 1 252 ? 15.303 0.903 -30.608 1.00 77.56 252 ILE A CA 1
ATOM 2061 C C . ILE A 1 252 ? 16.208 -0.103 -29.876 1.00 77.56 252 ILE A C 1
ATOM 2063 O O . ILE A 1 252 ? 17.332 -0.352 -30.308 1.00 77.56 252 ILE A O 1
ATOM 2067 N N . LEU A 1 253 ? 15.709 -0.723 -28.802 1.00 72.56 253 LEU A N 1
ATOM 2068 C CA . LEU A 1 253 ? 16.462 -1.697 -28.005 1.00 72.56 253 LEU A CA 1
ATOM 2069 C C . LEU A 1 253 ? 16.634 -3.066 -28.688 1.00 72.56 253 LEU A C 1
ATOM 2071 O O . LEU A 1 253 ? 17.563 -3.781 -28.333 1.00 72.56 253 LEU A O 1
ATOM 2075 N N . THR A 1 254 ? 15.761 -3.451 -29.629 1.00 68.19 254 THR A N 1
AT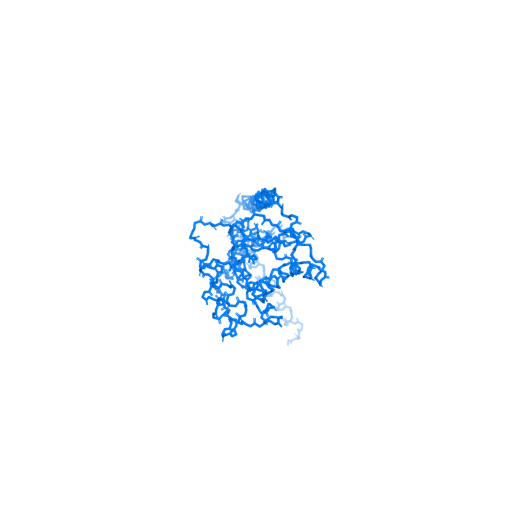OM 2076 C CA . THR A 1 254 ? 15.780 -4.772 -30.301 1.00 68.19 254 THR A CA 1
ATOM 2077 C C . THR A 1 254 ? 16.413 -4.749 -31.690 1.00 68.19 254 THR A C 1
ATOM 2079 O O . THR A 1 254 ? 17.060 -5.724 -32.067 1.00 68.19 254 THR A O 1
ATOM 2082 N N . ILE A 1 255 ? 16.307 -3.639 -32.429 1.00 64.81 255 ILE A N 1
ATOM 2083 C CA . ILE A 1 255 ? 16.998 -3.467 -33.718 1.00 64.81 255 ILE A CA 1
ATOM 2084 C C . ILE A 1 255 ? 18.522 -3.421 -33.523 1.00 64.81 255 ILE A C 1
ATOM 2086 O O . ILE A 1 255 ? 19.252 -3.903 -34.382 1.00 64.81 255 ILE A O 1
ATOM 2090 N N . CYS A 1 256 ? 19.003 -2.916 -32.382 1.00 56.03 256 CYS A N 1
ATOM 2091 C CA . CYS A 1 256 ? 20.433 -2.867 -32.063 1.00 56.03 256 CYS A CA 1
ATOM 2092 C C . CYS A 1 256 ? 21.097 -4.265 -31.973 1.00 56.03 256 CYS A C 1
ATOM 2094 O O . CYS A 1 256 ? 22.076 -4.481 -32.676 1.00 56.03 256 CYS A O 1
ATOM 2096 N N . PRO A 1 257 ? 20.581 -5.233 -31.184 1.00 50.50 257 PRO A N 1
ATOM 2097 C CA . PRO A 1 257 ? 21.228 -6.542 -31.015 1.00 50.50 257 PRO A CA 1
ATOM 2098 C C . PRO A 1 257 ? 20.895 -7.599 -32.086 1.00 50.50 257 PRO A C 1
ATOM 2100 O O . PRO A 1 257 ? 21.714 -8.480 -32.330 1.00 50.50 257 PRO A O 1
ATOM 2103 N N . VAL A 1 258 ? 19.723 -7.566 -32.741 1.00 47.50 258 VAL A N 1
ATOM 2104 C CA . VAL A 1 258 ? 19.356 -8.595 -33.751 1.00 47.50 258 VAL A CA 1
ATOM 2105 C C . VAL A 1 258 ? 20.245 -8.516 -35.000 1.00 47.50 258 VAL A C 1
ATOM 2107 O O . VAL A 1 258 ? 20.491 -9.528 -35.652 1.00 47.50 258 VAL A O 1
ATOM 2110 N N . TYR A 1 259 ? 20.793 -7.338 -35.295 1.00 45.59 259 TYR A N 1
ATOM 2111 C CA . TYR A 1 259 ? 21.741 -7.138 -36.392 1.00 45.59 259 TYR A CA 1
ATOM 2112 C C . TYR A 1 259 ? 23.135 -7.741 -36.133 1.00 45.59 259 TYR A C 1
ATOM 2114 O O . TYR A 1 259 ? 23.872 -7.992 -37.086 1.00 45.59 259 TYR A O 1
ATOM 2122 N N . ASP A 1 260 ? 23.496 -8.009 -34.874 1.00 47.12 260 ASP A N 1
ATOM 2123 C CA . ASP A 1 260 ? 24.785 -8.614 -34.510 1.00 47.12 260 ASP A CA 1
ATOM 2124 C C . ASP A 1 260 ? 24.779 -10.148 -34.596 1.00 47.12 260 ASP A C 1
ATOM 2126 O O . ASP A 1 260 ? 25.844 -10.747 -34.671 1.00 47.12 260 ASP A O 1
ATOM 2130 N N . PHE A 1 261 ? 23.603 -10.789 -34.622 1.00 44.09 261 PHE A N 1
ATOM 2131 C CA . PHE A 1 261 ? 23.472 -12.256 -34.602 1.00 44.09 261 PHE A CA 1
ATOM 2132 C C . PHE A 1 261 ? 23.258 -12.894 -35.989 1.00 44.09 261 PHE A C 1
ATOM 2134 O O . PHE A 1 261 ? 23.223 -14.117 -36.103 1.00 44.09 261 PHE A O 1
ATOM 2141 N N . ILE A 1 262 ? 23.052 -12.082 -37.034 1.00 46.62 262 ILE A N 1
ATOM 2142 C CA . ILE A 1 262 ? 22.753 -12.537 -38.410 1.00 46.62 262 ILE A CA 1
ATOM 2143 C C . ILE A 1 262 ? 24.006 -12.482 -39.325 1.00 46.62 262 ILE A C 1
ATOM 2145 O O . ILE A 1 262 ? 23.935 -12.864 -40.492 1.00 46.62 262 ILE A O 1
ATOM 2149 N N . LYS A 1 263 ? 25.173 -12.084 -38.798 1.00 43.62 263 LYS A N 1
ATOM 2150 C CA . LYS A 1 263 ? 26.496 -12.279 -39.429 1.00 43.62 263 LYS A CA 1
ATOM 2151 C C . LYS A 1 263 ? 27.284 -13.344 -38.675 1.00 43.62 263 LYS A C 1
ATOM 2153 O O . LYS A 1 263 ? 28.062 -14.049 -39.351 1.00 43.62 263 LYS A O 1
#

Nearest PDB structures (foldseek):
  8exq-assembly1_B  TM=6.440E-01  e=3.848E-05  Staphylococcus aureus

Secondary structure (DSSP, 8-state):
--HHHHHHHHHHHHHHHHHHHHHHHHHHHHHHHTTTHHHHHHHHHHHHHHHHHHHHHHHHHHHHHHHHHHHHHHTTB-----HHHHHHHHHH---EEEE--SS--EEEE-SSS-EEEEEHHHHHHS-HHHHHHHHHHHHHHHHHTHHHHHHHHHHHHHHTTT-HHHHHHHHHHHHHHHHHHHHHHHHHH-HHHHHHHHHHHHHHS-TT---TT-GGG-HHHHHHHHHHHHSS-------HHHHHHHHHHHHHHHHHHHTTS--

Sequence (263 aa):
MSSFQKLFAFTVGWGVFNWFAAGWMDHCCDRFFGESRWIHHDLVQGIFILSLMIFSVRSATILIRTKRKINQLLKWQSDAFFPLVHQMQKKTSIPFKVVKHPQPFAFAYGWFRPQILVSEGMMEALHEEELKAVLEHEVYHCKQRDPLKIWFAKSASAGFFYFPLIRTWSKQYDLEKELAADRHAIGQCGLKPLASALLKILEQSSPVSSIHGSAGFSSAWMDVRIDGFMKKTPVMKQQKRDYYLTLLVLVILTICPVYDFIK

Solvent-accessible surface area (backbone atoms only — not comparable to full-atom values): 14295 Å² total; per-residue (Å²): 133,59,76,65,62,58,51,50,53,49,53,52,50,50,50,52,50,49,50,52,52,51,50,50,51,50,54,52,44,52,74,75,33,63,85,50,52,65,57,53,55,54,48,53,52,48,52,51,52,50,22,52,49,44,21,50,54,46,40,51,50,53,53,51,51,54,52,53,52,50,55,58,51,56,72,36,52,47,88,75,87,51,70,67,61,54,52,49,27,68,74,67,73,42,56,71,44,43,22,69,39,75,65,58,45,68,39,50,40,49,62,90,66,42,30,38,41,34,23,48,22,32,60,74,73,33,55,73,63,20,42,49,16,52,50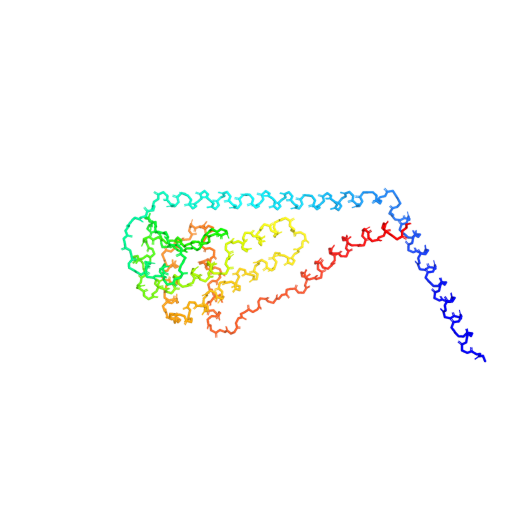,44,25,35,49,42,37,38,76,70,37,39,54,37,54,52,50,49,39,55,20,45,31,60,21,45,56,84,34,52,43,49,47,52,48,40,54,50,47,56,51,53,52,51,53,51,23,48,52,50,14,30,76,75,55,37,60,65,32,38,55,52,37,55,52,54,47,50,76,69,53,64,100,81,71,87,49,95,67,49,74,87,70,40,74,92,50,44,65,59,50,57,46,42,75,76,40,89,64,84,72,74,78,77,57,66,64,32,55,54,50,32,49,51,49,51,48,60,66,46,59,63,59,59,66,68,74,78,115

pLDDT: mean 77.56, std 18.69, range [34.91, 96.06]

Foldseek 3Di:
DDPVVVVVCVVVVVVVVCVVVVVVVVVVCCVVCVPPLVVLVVVLVVLLVQLVVLLVVLLVVVVVVQVVVVVVQLVQWDPDDDPLQVVLCVVLVAAETEGADLQFDKAWDDQPRIHIYTYPNVVVQADSLLSQLVSQLRSLCRVVSVNNVLSNLSSNCRSVVQQVVSVVVSVQCLLVSLLVSNVRSCVVRNDVSNVVSLVSSLVRDDPPDPPVGCSSNPPVCVVQSVVSVVDPHDPPPDPVVSVVSNVVVVCSSVVSVVVVVVD